Protein 7FAW (pdb70)

CATH classification: 1.20.930.10

B-factor: mean 42.43, std 9.44, range [24.54, 81.01]

Sequence (252 aa):
MDSKEVLVHVKNLEKNKSNDAAVLEILHVLDKEFVPTEKLLRETKVGVEVNKFKKSTNV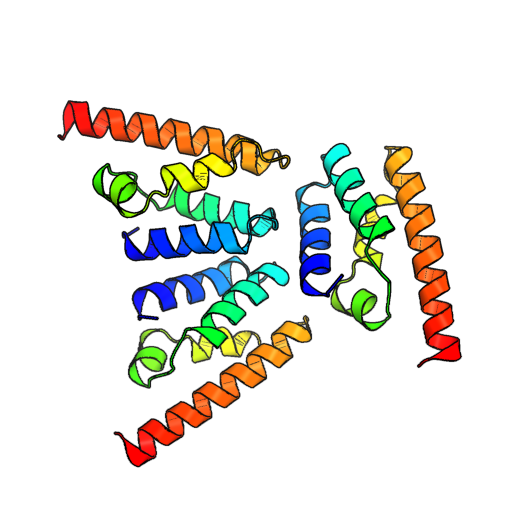EISKLVKKMISSWKAQLNLENLYFQMDSKEVLVHVKNLEKNKSNDAAVLEILHVLDKEFVPTEKLLRETKVGVEVNKFKKSTNVEISKLVKKMISSWKAQLNLENLYFQMDSKEVLVHVKNLEKNKSNDAAVLEILHVLDKEFVPTEKLLRETKVGVEVNKFKKSTNVEISKLVKKMISSWKAQLNLENLYFQ

Structure (mmCIF, N/CA/C/O backbone):
data_7FAW
#
_entry.id   7FAW
#
_cell.length_a   32.014
_cell.length_b   91.568
_cell.length_c   118.068
_cell.angle_alpha   90.000
_cell.angle_beta   90.000
_cell.angle_gamma   90.000
#
_symmetry.space_group_name_H-M   'P 21 21 21'
#
loop_
_entity.id
_entity.type
_entity.pdbx_description
1 polymer 'Transcription elongation factor S-II'
2 water water
#
loop_
_atom_site.group_PDB
_atom_site.id
_atom_site.type_symbol
_atom_site.label_atom_id
_atom_site.label_alt_id
_atom_site.label_comp_id
_atom_site.label_asym_id
_atom_site.label_entity_id
_atom_site.label_seq_id
_atom_site.pdbx_PDB_ins_code
_atom_site.Cartn_x
_atom_site.Cartn_y
_atom_site.Cartn_z
_atom_site.occupancy
_atom_site.B_iso_or_equiv
_atom_site.auth_seq_id
_atom_site.auth_comp_id
_atom_site.auth_asym_id
_atom_site.auth_atom_id
_atom_site.pdbx_PDB_model_num
ATOM 1 N N . MET A 1 1 ? -0.333 23.947 -26.134 1.00 45.72 1 MET A N 1
ATOM 2 C CA . MET A 1 1 ? -1.370 22.947 -26.379 1.00 51.51 1 MET A CA 1
ATOM 3 C C . MET A 1 1 ? -2.422 23.476 -27.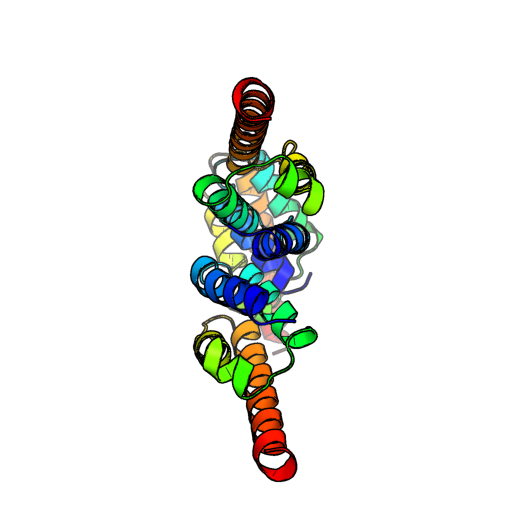347 1.00 55.45 1 MET A C 1
ATOM 4 O O . MET A 1 1 ? -2.995 24.543 -27.122 1.00 60.84 1 MET A O 1
ATOM 9 N N . ASP A 1 2 ? -2.682 22.736 -28.422 1.00 46.30 2 ASP A N 1
ATOM 10 C CA . ASP A 1 2 ? -3.647 23.167 -29.422 1.00 48.31 2 ASP A CA 1
ATOM 11 C C . ASP A 1 2 ? -5.008 22.516 -29.173 1.00 45.57 2 ASP A C 1
ATOM 12 O O . ASP A 1 2 ? -5.162 21.626 -28.333 1.00 49.49 2 ASP A O 1
ATOM 17 N N . SER A 1 3 ? -6.002 22.979 -29.936 1.00 45.26 3 SER A N 1
ATOM 18 C CA . SER A 1 3 ? -7.399 22.673 -29.638 1.00 45.69 3 SER A CA 1
ATOM 19 C C . SER A 1 3 ? -7.691 21.177 -29.696 1.00 45.70 3 SER A C 1
ATOM 20 O O . SER A 1 3 ? -8.491 20.666 -28.904 1.00 43.84 3 SER A O 1
ATOM 23 N N . LYS A 1 4 ? -7.079 20.462 -30.646 1.00 51.20 4 LYS A N 1
ATOM 24 C CA . LYS A 1 4 ? -7.372 19.039 -30.806 1.00 45.98 4 LYS A CA 1
ATOM 25 C C . LYS A 1 4 ? -6.997 18.242 -29.563 1.00 42.45 4 LYS A C 1
ATOM 26 O O . LYS A 1 4 ? -7.776 17.401 -29.099 1.00 45.81 4 LYS A O 1
ATOM 28 N N . GLU A 1 5 ? -5.811 18.496 -29.004 1.00 40.23 5 GLU A N 1
ATOM 29 C CA . GLU A 1 5 ? -5.395 17.785 -27.800 1.00 43.65 5 GLU A CA 1
ATOM 30 C C . GLU A 1 5 ? -6.256 18.177 -26.609 1.00 50.33 5 GLU A C 1
ATOM 31 O O . GLU A 1 5 ? -6.560 17.340 -25.750 1.00 49.53 5 GLU A O 1
ATOM 37 N N . VAL A 1 6 ? -6.663 19.446 -26.550 1.00 48.46 6 VAL A N 1
ATOM 38 C CA . VAL A 1 6 ? -7.526 19.909 -25.470 1.00 42.99 6 VAL A CA 1
ATOM 39 C C . VAL A 1 6 ? -8.810 19.092 -25.421 1.00 42.90 6 VAL A C 1
ATOM 40 O O . VAL A 1 6 ? -9.266 18.683 -24.346 1.00 35.75 6 VAL A O 1
ATOM 44 N N . LEU A 1 7 ? -9.403 18.830 -26.586 1.00 40.61 7 LEU A N 1
ATOM 45 C CA . LEU A 1 7 ? -10.657 18.086 -26.632 1.00 42.50 7 LEU A CA 1
ATOM 46 C C . LEU A 1 7 ? -10.477 16.640 -26.187 1.00 42.50 7 LEU A C 1
ATOM 47 O O . LEU A 1 7 ? -11.426 16.025 -25.688 1.00 48.03 7 LEU A O 1
ATOM 52 N N . VAL A 1 8 ? -9.281 16.078 -26.360 1.00 47.55 8 VAL A N 1
ATOM 53 C CA . VAL A 1 8 ? -9.020 14.732 -25.860 1.00 41.52 8 VAL A CA 1
ATOM 54 C C . VAL A 1 8 ? -8.995 14.730 -24.335 1.00 38.99 8 VAL A C 1
ATOM 55 O O . VAL A 1 8 ? -9.600 13.864 -23.692 1.00 37.90 8 VAL A O 1
ATOM 59 N N . HIS A 1 9 ? -8.289 15.697 -23.735 1.00 35.63 9 HIS A N 1
ATOM 60 C CA . HIS A 1 9 ? -8.251 15.794 -22.277 1.00 36.50 9 HIS A CA 1
ATOM 61 C C . HIS A 1 9 ? -9.642 16.020 -21.699 1.00 37.89 9 HIS A C 1
ATOM 62 O O . HIS A 1 9 ? -9.977 15.480 -20.637 1.00 44.65 9 HIS A O 1
ATOM 69 N N . VAL A 1 10 ? -10.466 16.815 -22.386 1.00 39.81 10 VAL A N 1
ATOM 70 C CA . VAL A 1 10 ? -11.820 17.086 -21.908 1.00 49.50 10 VAL A CA 1
ATOM 71 C C . VAL A 1 10 ? -12.630 15.797 -21.864 1.00 51.47 10 VAL A C 1
ATOM 72 O O . VAL A 1 10 ? -13.319 15.507 -20.878 1.00 56.23 10 VAL A O 1
ATOM 76 N N . LYS A 1 11 ? -12.549 14.998 -22.931 1.00 48.21 11 LYS A N 1
ATOM 77 C CA . LYS A 1 11 ? -13.248 13.717 -22.950 1.00 46.14 11 LYS A CA 1
ATOM 78 C C . LYS A 1 11 ? -12.662 12.759 -21.920 1.00 48.10 11 LYS A C 1
ATOM 79 O O . LYS A 1 11 ? -13.394 11.971 -21.308 1.00 48.65 11 LYS A O 1
ATOM 81 N N . ASN A 1 12 ? -11.343 12.819 -21.710 1.00 45.01 12 ASN A N 1
ATOM 82 C CA . ASN A 1 12 ? -10.707 11.969 -20.709 1.00 44.36 12 ASN A CA 1
ATOM 83 C C . ASN A 1 12 ? -11.130 12.337 -19.292 1.00 45.13 12 ASN A C 1
ATOM 84 O O . ASN A 1 12 ? -11.156 11.467 -18.414 1.00 47.99 12 ASN A O 1
ATOM 89 N N . LEU A 1 13 ? -11.455 13.608 -19.044 1.00 40.64 13 LEU A N 1
ATOM 90 C CA . LEU A 1 13 ? -11.961 13.993 -17.729 1.00 42.55 13 LEU A CA 1
ATOM 91 C C . LEU A 1 13 ? -13.258 13.260 -17.416 1.00 47.60 13 LEU A C 1
ATOM 92 O O . LEU A 1 13 ? -13.432 12.716 -16.319 1.00 46.49 13 LEU A O 1
ATOM 97 N N . GLU A 1 14 ? -14.180 13.235 -18.381 1.00 46.66 14 GLU A N 1
ATOM 98 C CA . GLU A 1 14 ? -15.444 12.531 -18.194 1.00 52.86 14 GLU A CA 1
ATOM 99 C C . GLU A 1 14 ? -15.225 11.036 -18.000 1.00 50.90 14 GLU A C 1
ATOM 100 O O . GLU A 1 14 ? -15.871 10.412 -17.150 1.00 48.18 14 GLU A O 1
ATOM 106 N N . LYS A 1 15 ? -14.318 10.444 -18.776 1.00 46.20 15 LYS A N 1
ATOM 107 C CA . LYS A 1 15 ? -14.138 8.998 -18.773 1.00 50.34 15 LYS A CA 1
ATOM 108 C C . LYS A 1 15 ? -13.315 8.496 -17.592 1.00 46.32 15 LYS A C 1
ATOM 109 O O . LYS A 1 15 ? -13.306 7.287 -17.336 1.00 44.22 15 LYS A O 1
ATOM 115 N N . ASN A 1 16 ? -12.639 9.385 -16.861 1.00 42.65 16 ASN A N 1
ATOM 116 C CA . ASN A 1 16 ? -11.813 9.000 -15.722 1.00 39.50 16 ASN A CA 1
ATOM 117 C C . ASN A 1 16 ? -12.277 9.689 -14.443 1.00 42.92 16 ASN A C 1
ATOM 118 O O . ASN A 1 16 ? -11.520 9.762 -13.472 1.00 43.02 16 ASN A O 1
ATOM 123 N N . LYS A 1 17 ? -13.514 10.197 -14.433 1.00 42.07 17 LYS A N 1
ATOM 124 C CA . LYS A 1 17 ? -14.012 10.977 -13.302 1.00 47.35 17 LYS A CA 1
ATOM 125 C C . LYS A 1 17 ? -13.951 10.198 -11.992 1.00 46.66 17 LYS A C 1
ATOM 126 O O . LYS A 1 17 ? -13.687 10.782 -10.935 1.00 48.33 17 LYS A O 1
ATOM 132 N N . SER A 1 18 ? -14.194 8.889 -12.036 1.00 40.08 18 SER A N 1
ATOM 133 C CA . SER A 1 18 ? -14.201 8.066 -10.832 1.00 40.84 18 SER A CA 1
ATOM 134 C C . SER A 1 18 ? -12.801 7.707 -10.345 1.00 39.50 18 SER A C 1
ATOM 135 O O . SER A 1 18 ? -12.676 7.055 -9.303 1.00 45.27 18 SER A O 1
ATOM 138 N N . ASN A 1 19 ? -11.757 8.097 -11.073 1.00 36.08 19 ASN A N 1
ATOM 139 C CA . ASN A 1 19 ? -10.370 7.755 -10.753 1.00 33.78 19 ASN A CA 1
ATOM 140 C C . ASN A 1 19 ? -9.662 9.042 -10.333 1.00 35.98 19 ASN A C 1
ATOM 141 O O . ASN A 1 19 ? -9.215 9.815 -1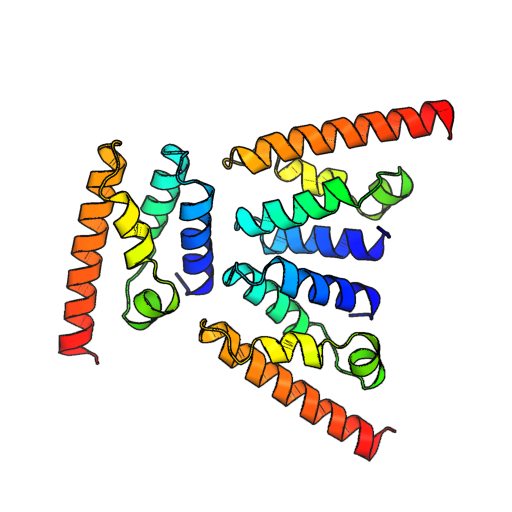1.187 1.00 46.81 19 ASN A O 1
ATOM 146 N N . ASP A 1 20 ? -9.561 9.266 -9.017 1.00 34.09 20 ASP A N 1
ATOM 147 C CA . ASP A 1 20 ? -9.072 10.548 -8.508 1.00 37.81 20 ASP A CA 1
ATOM 148 C C . ASP A 1 20 ? -7.672 10.867 -9.022 1.00 37.19 20 ASP A C 1
ATOM 149 O O . ASP A 1 20 ? -7.409 11.983 -9.487 1.00 35.84 20 ASP A O 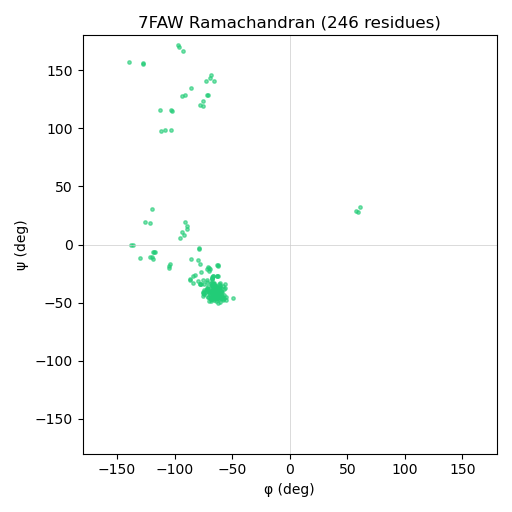1
ATOM 154 N N . ALA A 1 21 ? -6.757 9.900 -8.934 1.00 34.04 21 ALA A N 1
ATOM 155 C CA . ALA A 1 21 ? -5.387 10.122 -9.389 1.00 30.05 21 ALA A CA 1
ATOM 156 C C . ALA A 1 21 ? -5.335 10.443 -10.878 1.00 30.94 21 ALA A C 1
ATOM 157 O O . ALA A 1 21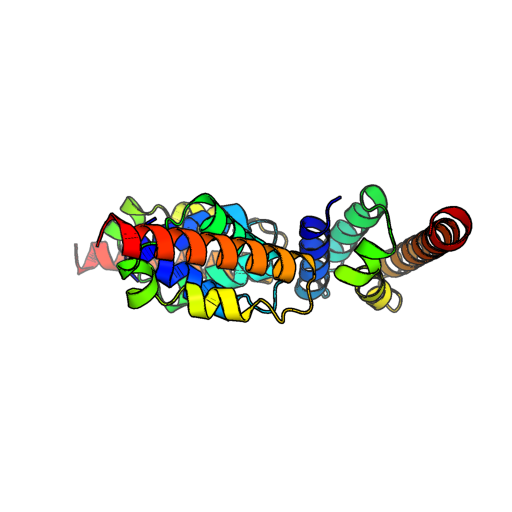 ? -4.563 11.309 -11.307 1.00 28.93 21 ALA A O 1
ATOM 159 N N . ALA A 1 22 ? -6.152 9.754 -11.681 1.00 30.87 22 ALA A N 1
ATOM 160 C CA . ALA A 1 22 ? -6.171 10.004 -13.119 1.00 29.68 22 ALA A CA 1
ATOM 161 C C . ALA A 1 22 ? -6.673 11.409 -13.427 1.00 33.89 22 ALA A C 1
ATOM 162 O O . ALA A 1 22 ? -6.122 12.097 -14.295 1.00 35.31 22 ALA A O 1
ATOM 164 N N . VAL A 1 23 ? -7.710 11.855 -12.718 1.00 34.98 23 VAL A N 1
ATOM 165 C CA . VAL A 1 23 ? -8.214 13.212 -12.909 1.00 34.05 23 VAL A CA 1
ATOM 166 C C . VAL A 1 23 ? -7.138 14.228 -12.548 1.00 31.36 23 VAL A C 1
ATOM 167 O O . VAL A 1 23 ? -6.979 15.253 -13.223 1.00 36.51 23 VAL A O 1
ATOM 171 N N . LEU A 1 24 ? -6.390 13.969 -11.474 1.00 31.36 24 LEU A N 1
ATOM 172 C CA . LEU A 1 24 ? -5.291 14.861 -11.123 1.00 31.44 24 LEU A CA 1
ATOM 173 C C . LEU A 1 24 ? -4.250 14.927 -12.233 1.00 39.93 24 LEU A C 1
ATOM 174 O O . LEU A 1 24 ? -3.668 15.990 -12.472 1.00 36.11 24 LEU A O 1
ATOM 179 N N . GLU A 1 25 ? -4.018 13.815 -12.938 1.00 37.04 25 GLU A N 1
ATOM 180 C CA . GLU A 1 25 ? -3.023 13.820 -14.005 1.00 32.58 25 GLU A CA 1
ATOM 181 C C . GLU A 1 25 ? -3.503 14.634 -15.202 1.00 34.36 25 GLU A C 1
ATOM 182 O O . GLU A 1 25 ? -2.718 15.369 -15.812 1.00 39.47 25 GLU A O 1
ATOM 188 N N . ILE A 1 26 ? -4.789 14.527 -15.543 1.00 31.71 26 ILE A N 1
ATOM 189 C CA . ILE A 1 26 ? -5.337 15.332 -16.630 1.00 34.89 26 ILE A CA 1
ATOM 190 C C . ILE A 1 26 ? -5.310 16.812 -16.268 1.00 36.67 26 ILE A C 1
ATOM 191 O O . ILE A 1 26 ? -4.928 17.657 -17.086 1.00 29.49 26 ILE A O 1
ATOM 196 N N . LEU A 1 27 ? -5.723 17.148 -15.044 1.00 35.06 27 LEU A N 1
ATOM 197 C CA . LEU A 1 27 ? -5.737 18.545 -14.618 1.00 34.73 27 LEU A CA 1
ATOM 198 C C . LEU A 1 27 ? -4.329 19.131 -14.592 1.00 37.67 27 LEU A C 1
ATOM 199 O O . LEU A 1 27 ? -4.132 20.306 -14.925 1.00 34.15 27 LEU A O 1
ATOM 204 N N . HIS A 1 28 ? -3.339 18.330 -14.188 1.00 37.11 28 HIS A N 1
ATOM 205 C CA . HIS A 1 28 ? -1.963 18.818 -14.145 1.00 35.26 28 HIS A CA 1
ATOM 206 C C . HIS A 1 28 ? -1.437 19.147 -15.539 1.00 35.81 28 HIS A C 1
ATOM 207 O O . HIS A 1 28 ? -0.675 20.106 -15.705 1.00 32.38 28 HIS A O 1
ATOM 214 N N . VAL A 1 29 ? -1.828 18.369 -16.552 1.00 33.66 29 VAL A N 1
ATOM 215 C CA . VAL A 1 29 ? -1.401 18.674 -17.916 1.00 36.03 29 VAL A CA 1
ATOM 216 C C . VAL A 1 29 ? -2.025 19.979 -18.394 1.00 37.35 29 VAL A C 1
ATOM 217 O O . VAL A 1 29 ? -1.352 20.820 -19.003 1.00 36.09 29 VAL A O 1
ATOM 221 N N . LEU A 1 30 ? -3.319 20.164 -18.130 1.00 35.97 30 LEU A N 1
ATOM 222 C CA . LEU A 1 30 ? -3.990 21.400 -18.516 1.00 33.06 30 LEU A CA 1
ATOM 223 C C . LEU A 1 30 ? -3.429 22.592 -17.753 1.00 40.13 30 LEU A C 1
ATOM 224 O O . LEU A 1 30 ? -3.274 23.684 -18.315 1.00 40.98 30 LEU A O 1
ATOM 229 N N . ASP A 1 31 ? -3.120 22.402 -16.469 1.00 41.04 31 ASP A N 1
ATOM 230 C CA . ASP A 1 31 ? -2.598 23.499 -15.662 1.00 38.71 31 ASP A CA 1
ATOM 231 C C . ASP A 1 31 ? -1.246 23.976 -16.181 1.00 44.29 31 ASP A C 1
ATOM 232 O O . ASP A 1 31 ? -0.989 25.183 -16.249 1.00 42.13 31 ASP A O 1
ATOM 237 N N . LYS A 1 32 ? -0.368 23.043 -16.548 1.00 42.43 32 LYS A N 1
ATOM 238 C CA . LYS A 1 32 ? 1.001 23.381 -16.919 1.00 45.64 32 LYS A CA 1
ATOM 239 C C . LYS A 1 32 ? 1.167 23.743 -18.389 1.00 43.89 32 LYS A C 1
ATOM 240 O O . LYS A 1 32 ? 2.049 24.544 -18.720 1.00 46.83 32 LYS A O 1
ATOM 242 N N . GLU A 1 33 ? 0.353 23.179 -19.286 1.00 39.31 33 GLU A N 1
ATOM 243 C CA . GLU A 1 33 ? 0.601 23.313 -20.714 1.00 38.94 33 GLU A CA 1
ATOM 244 C C . GLU A 1 33 ? -0.522 23.962 -21.509 1.00 41.58 33 GLU A C 1
ATOM 245 O O . GLU A 1 33 ? -0.296 24.319 -22.670 1.00 43.87 33 GLU A O 1
ATOM 251 N N . PHE A 1 34 ? -1.703 24.153 -20.935 1.00 42.92 34 PHE A N 1
ATOM 252 C CA . PHE A 1 34 ? -2.781 24.806 -21.662 1.00 41.62 34 PHE A CA 1
ATOM 253 C C . PHE A 1 34 ? -2.722 26.305 -21.411 1.00 40.06 34 PHE A C 1
ATOM 254 O O . PHE A 1 34 ? -2.679 26.748 -20.260 1.00 41.80 34 PHE A O 1
ATOM 262 N N . VAL A 1 35 ? -2.730 27.073 -22.488 1.00 43.26 35 VAL A N 1
ATOM 263 C CA . VAL A 1 35 ? -2.759 28.532 -22.424 1.00 47.99 35 VAL A CA 1
ATOM 264 C C . VAL A 1 35 ? -4.181 28.974 -22.728 1.00 46.52 35 VAL A C 1
ATOM 265 O O . VAL A 1 35 ? -4.662 28.742 -23.851 1.00 46.54 35 VAL A O 1
ATOM 269 N N . PRO A 1 36 ? -4.891 29.588 -21.785 1.00 47.46 36 PRO A N 1
ATOM 270 C CA . PRO A 1 36 ? -6.275 29.972 -22.060 1.00 42.69 36 PRO A CA 1
ATOM 271 C C . PRO A 1 36 ? -6.306 31.128 -23.048 1.00 46.29 36 PRO A C 1
ATOM 272 O O . PRO A 1 36 ? -5.634 32.146 -22.865 1.00 56.85 36 PRO A O 1
ATOM 276 N N . THR A 1 37 ? -7.086 30.952 -24.106 1.00 43.20 37 THR A N 1
ATOM 277 C CA . THR A 1 37 ? -7.460 32.036 -24.993 1.00 38.03 37 THR A CA 1
ATOM 278 C C . THR A 1 37 ? -8.973 32.011 -25.106 1.00 41.62 37 THR A C 1
ATOM 279 O O . THR A 1 37 ? -9.612 30.981 -24.873 1.00 43.00 37 THR A O 1
ATOM 283 N N . GLU A 1 38 ? -9.545 33.164 -25.444 1.00 37.38 38 GLU A N 1
ATOM 284 C CA . GLU A 1 38 ? -10.989 33.228 -25.620 1.00 39.50 38 GLU A CA 1
ATOM 285 C C . GLU A 1 38 ? -11.453 32.205 -26.650 1.00 43.94 38 GLU A C 1
ATOM 286 O O . GLU A 1 38 ? -12.482 31.545 -26.464 1.00 46.69 38 GLU A O 1
ATOM 292 N N . LYS A 1 39 ? -10.663 32.019 -27.692 1.00 40.75 39 LYS A N 1
ATOM 293 C CA . LYS A 1 39 ? -11.076 31.082 -28.750 1.00 50.67 39 LYS A CA 1
ATOM 294 C C . LYS A 1 39 ? -10.999 29.636 -28.249 1.00 43.17 39 LYS A C 1
ATOM 295 O O . LYS A 1 39 ? -11.917 28.880 -28.476 1.00 36.03 39 LYS A O 1
ATOM 301 N N . LEU A 1 40 ? -9.917 29.302 -27.579 1.00 35.50 40 LEU A N 1
ATOM 302 C CA . LEU A 1 40 ? -9.788 27.942 -27.069 1.00 36.45 40 LEU A CA 1
ATOM 303 C C . LEU A 1 40 ? -10.859 27.638 -26.029 1.00 38.05 40 LEU A C 1
ATOM 304 O O . LEU A 1 40 ? -11.444 26.549 -26.030 1.00 44.01 40 LEU A O 1
ATOM 309 N N . LEU A 1 41 ? -11.131 28.589 -25.131 1.00 40.10 41 LEU A N 1
ATOM 310 C CA . LEU A 1 41 ? -12.154 28.366 -24.114 1.00 40.96 41 LEU A CA 1
ATOM 311 C C . LEU A 1 41 ? -13.545 28.283 -24.730 1.00 36.87 41 LEU A C 1
ATOM 312 O O . LEU A 1 41 ? -14.389 27.508 -24.265 1.00 34.33 41 LEU A O 1
ATOM 317 N N . ARG A 1 42 ? -13.801 29.060 -25.782 1.00 36.90 42 ARG A N 1
ATOM 318 C CA . ARG A 1 42 ? -15.110 29.005 -26.423 1.00 43.81 42 ARG A CA 1
ATOM 319 C C . ARG A 1 42 ? -15.267 27.732 -27.245 1.00 40.03 42 ARG A C 1
ATOM 320 O O . ARG A 1 42 ? -16.326 27.094 -27.217 1.00 43.22 42 ARG A O 1
ATOM 328 N N . GLU A 1 43 ? -14.225 27.348 -27.984 1.00 39.48 43 GLU A N 1
ATOM 329 C CA . GLU A 1 43 ? -14.344 26.242 -28.927 1.00 44.70 43 GLU A CA 1
ATOM 330 C C . GLU A 1 43 ? -14.289 24.881 -28.248 1.00 44.72 43 GLU A C 1
ATOM 331 O O . GLU A 1 43 ? -14.952 23.941 -28.702 1.00 48.63 43 GLU A O 1
ATOM 337 N N . THR A 1 44 ? -13.514 24.755 -27.174 1.00 37.24 44 THR A N 1
ATOM 338 C CA . THR A 1 44 ? -13.288 23.467 -26.535 1.00 41.40 44 THR A CA 1
ATOM 339 C C . THR A 1 44 ? -14.052 23.291 -25.232 1.00 40.29 44 THR A C 1
ATOM 340 O O . THR A 1 44 ? -14.235 22.149 -24.794 1.00 41.09 44 THR A O 1
ATOM 344 N N . LYS A 1 45 ? -14.507 24.387 -24.621 1.00 42.86 45 LYS A N 1
ATOM 345 C CA . LYS A 1 45 ? -15.271 24.352 -23.373 1.00 42.84 45 LYS A CA 1
ATOM 346 C C . LYS A 1 45 ? -14.494 23.734 -22.210 1.00 37.44 45 LYS A C 1
ATOM 347 O O . LYS A 1 45 ? -15.086 23.083 -21.346 1.00 41.78 45 LYS A O 1
ATOM 349 N N . VAL A 1 46 ? -13.166 23.902 -22.170 1.00 34.01 46 VAL A N 1
ATOM 350 C CA . VAL A 1 46 ? -12.405 23.331 -21.058 1.00 36.57 46 VAL A CA 1
ATOM 351 C C . VAL A 1 46 ? -12.790 24.018 -19.762 1.00 33.87 46 VAL A C 1
ATOM 352 O O . VAL A 1 46 ? -12.854 23.386 -18.700 1.00 28.97 46 VAL A O 1
ATOM 356 N N . GLY A 1 47 ? -13.054 25.324 -19.830 1.00 27.47 47 GLY A N 1
ATOM 357 C CA . GLY A 1 47 ? -13.489 26.039 -18.644 1.00 29.73 47 GLY A CA 1
ATOM 358 C C . GLY A 1 47 ? -14.719 25.416 -18.018 1.00 28.83 47 GLY A C 1
ATOM 359 O O . GLY A 1 47 ? -14.756 25.165 -16.815 1.00 33.31 47 GLY A O 1
ATOM 360 N N . VAL A 1 48 ? -15.727 25.113 -18.839 1.00 33.23 48 VAL A N 1
ATOM 361 C CA . VAL A 1 48 ? -16.941 24.493 -18.317 1.00 37.05 48 VAL A CA 1
ATOM 362 C C . VAL A 1 48 ? -16.636 23.109 -17.757 1.00 37.01 48 VAL A C 1
ATOM 363 O O . VAL A 1 48 ? -17.105 22.743 -16.672 1.00 43.18 48 VAL A O 1
ATOM 367 N N . GLU A 1 49 ? -15.843 22.319 -18.483 1.00 40.31 49 GLU A N 1
ATOM 368 C CA . GLU A 1 49 ? -15.571 20.951 -18.052 1.00 43.05 49 GLU A CA 1
ATOM 369 C C . GLU A 1 49 ? -14.723 20.914 -16.784 1.00 36.31 49 GLU A C 1
ATOM 370 O O . GLU A 1 49 ? -15.050 20.196 -15.832 1.00 37.09 49 GLU A O 1
ATOM 376 N N . VAL A 1 50 ? -13.627 21.675 -16.753 1.00 30.30 50 VAL A N 1
ATOM 377 C CA . VAL A 1 50 ? -12.770 21.679 -15.570 1.00 34.08 50 VAL A CA 1
ATOM 378 C C . VAL A 1 50 ? -13.516 22.263 -14.376 1.00 35.68 50 VAL A C 1
ATOM 379 O O . VAL A 1 50 ? -13.391 21.771 -13.247 1.00 41.50 50 VAL A O 1
ATOM 383 N N . ASN A 1 51 ? -14.325 23.302 -14.612 1.00 37.56 51 ASN A N 1
ATOM 384 C CA . ASN A 1 51 ? -15.064 23.947 -13.529 1.00 42.24 51 ASN A CA 1
ATOM 385 C C . ASN A 1 51 ? -16.047 22.986 -12.873 1.00 41.95 51 ASN A C 1
ATOM 386 O O . ASN A 1 51 ? -16.381 23.151 -11.695 1.00 43.10 51 ASN A O 1
ATOM 391 N N . LYS A 1 52 ? -16.516 21.979 -13.615 1.00 38.56 52 LYS A N 1
ATOM 392 C CA . LYS A 1 52 ? -17.430 20.988 -13.056 1.00 43.00 52 LYS A CA 1
ATOM 393 C C . LYS A 1 52 ? -16.809 20.189 -11.918 1.00 46.79 52 LYS A C 1
ATOM 394 O O . LYS A 1 52 ? -17.543 19.565 -11.144 1.00 55.00 52 LYS A O 1
ATOM 400 N N . PHE A 1 53 ? -15.483 20.197 -11.790 1.00 42.23 53 PHE A N 1
ATOM 401 C CA . PHE A 1 53 ? -14.804 19.443 -10.747 1.00 41.88 53 PHE A CA 1
ATOM 402 C C . PHE A 1 53 ? -14.578 20.262 -9.485 1.00 46.41 53 PHE A C 1
ATOM 403 O O . PHE A 1 53 ? -13.873 19.804 -8.579 1.00 40.41 53 PHE A O 1
ATOM 411 N N . LYS A 1 54 ? -15.156 21.463 -9.406 1.00 43.52 54 LYS A N 1
ATOM 412 C CA . LYS A 1 54 ? -15.055 22.240 -8.178 1.00 43.50 54 LYS A CA 1
ATOM 413 C C . LYS A 1 54 ? -15.823 21.568 -7.048 1.00 39.50 54 LYS A C 1
ATOM 414 O O . LYS A 1 54 ? -15.463 21.721 -5.875 1.00 40.00 54 LYS A O 1
ATOM 420 N N . LYS A 1 55 ? -16.870 20.815 -7.387 1.00 42.00 55 LYS A N 1
ATOM 421 C CA . LYS A 1 55 ? -17.705 20.116 -6.422 1.00 44.23 55 LYS A CA 1
ATOM 422 C C . LYS A 1 55 ? -17.200 18.712 -6.094 1.00 47.62 55 LYS A C 1
ATOM 423 O O . LYS A 1 55 ? -17.947 17.923 -5.506 1.00 50.72 55 LYS A O 1
ATOM 425 N N . SER A 1 56 ? -15.965 18.380 -6.469 1.00 47.84 56 SER A N 1
ATOM 426 C CA . SER A 1 56 ? -15.459 17.026 -6.282 1.00 43.75 56 SER A CA 1
ATOM 427 C C . SER A 1 56 ? -15.271 16.729 -4.799 1.00 44.89 56 SER A C 1
ATOM 428 O O . SER A 1 56 ? -14.920 17.612 -4.011 1.00 43.32 56 SER A O 1
ATOM 431 N N . THR A 1 57 ? -15.514 15.473 -4.416 1.00 43.78 57 THR A N 1
ATOM 432 C CA . THR A 1 57 ? -15.285 15.074 -3.032 1.00 50.56 57 THR A CA 1
ATOM 433 C C . THR A 1 57 ? -13.803 15.046 -2.682 1.00 44.60 57 THR A C 1
ATOM 434 O O . THR A 1 57 ? -13.462 15.098 -1.496 1.00 43.94 57 THR A O 1
ATOM 438 N N . ASN A 1 58 ? -12.924 14.952 -3.679 1.00 37.09 58 ASN A N 1
ATOM 439 C CA . ASN A 1 58 ? -11.483 15.002 -3.458 1.00 37.45 58 ASN A CA 1
ATOM 440 C C . ASN A 1 58 ? -11.037 16.445 -3.238 1.00 42.59 58 ASN A C 1
ATOM 441 O O . ASN A 1 58 ? -11.230 17.301 -4.109 1.00 47.63 58 ASN A O 1
ATOM 446 N N . VAL A 1 59 ? -10.446 16.709 -2.070 1.00 44.87 59 VAL A N 1
ATOM 447 C CA . VAL A 1 59 ? -10.065 18.070 -1.701 1.00 41.13 59 VAL A CA 1
ATOM 448 C C . VAL A 1 59 ? -8.951 18.595 -2.602 1.00 37.47 59 VAL A C 1
ATOM 449 O O . VAL A 1 59 ? -8.968 19.763 -3.010 1.00 41.19 59 VAL A O 1
ATOM 453 N N . GLU A 1 60 ? -7.970 17.749 -2.932 1.00 38.37 60 GLU A N 1
ATOM 454 C CA . GLU A 1 60 ? -6.863 18.216 -3.762 1.00 42.56 60 GLU A CA 1
ATOM 455 C C . GLU A 1 60 ? -7.345 18.581 -5.160 1.00 46.42 60 GLU A C 1
ATOM 456 O O . GLU A 1 60 ? -6.871 19.558 -5.752 1.00 40.15 60 GLU A O 1
ATOM 462 N N . ILE A 1 61 ? -8.284 17.805 -5.704 1.00 42.21 61 ILE A N 1
ATOM 463 C CA . ILE A 1 61 ? -8.850 18.129 -7.009 1.00 40.20 61 ILE A CA 1
ATOM 464 C C . ILE A 1 61 ? -9.595 19.456 -6.947 1.00 44.41 61 ILE A C 1
ATOM 465 O O . ILE A 1 61 ? -9.437 20.317 -7.822 1.00 35.48 61 ILE A O 1
ATOM 470 N N . SER A 1 62 ? -10.404 19.648 -5.902 1.00 40.52 62 SER A N 1
ATOM 471 C CA . SER A 1 62 ? -11.255 20.829 -5.826 1.00 42.11 62 SER A CA 1
ATOM 472 C C . SER A 1 62 ? -10.429 22.101 -5.654 1.00 39.79 62 SER A C 1
ATOM 473 O O . SER A 1 62 ? -10.788 23.158 -6.189 1.00 34.89 62 SER A O 1
ATOM 476 N N . LYS A 1 63 ? -9.316 22.023 -4.915 1.00 34.49 63 LYS A N 1
ATOM 477 C CA . LYS A 1 63 ? -8.460 23.194 -4.756 1.00 37.44 63 LYS A CA 1
ATOM 478 C C . LYS A 1 63 ? -7.694 23.496 -6.037 1.00 39.87 63 LYS A C 1
ATOM 479 O O . LYS A 1 63 ? -7.517 24.666 -6.397 1.00 34.95 63 LYS A O 1
ATOM 485 N N . LEU A 1 64 ? -7.228 22.458 -6.738 1.00 37.81 64 LEU A N 1
ATOM 486 C CA . LEU A 1 64 ? -6.512 22.683 -7.990 1.00 38.55 64 LEU A CA 1
ATOM 487 C C . LEU A 1 64 ? -7.442 23.264 -9.047 1.00 39.59 64 LEU A C 1
ATOM 488 O O . LEU A 1 64 ? -7.041 24.139 -9.824 1.00 34.47 64 LEU A O 1
ATOM 493 N N . VAL A 1 65 ? -8.689 22.790 -9.086 1.00 34.93 65 VAL A N 1
ATOM 494 C CA . VAL A 1 65 ? -9.657 23.306 -10.048 1.00 32.17 65 VAL A CA 1
ATOM 495 C C . VAL A 1 65 ? -9.920 24.785 -9.794 1.00 36.78 65 VAL A C 1
ATOM 496 O O . VAL A 1 65 ? -9.992 25.589 -10.732 1.00 36.19 65 VAL A O 1
ATOM 500 N N . LYS A 1 66 ? -10.059 25.168 -8.523 1.00 32.00 66 LYS A N 1
ATOM 501 C CA . LYS A 1 66 ? -10.315 26.567 -8.198 1.00 35.87 66 LYS A CA 1
ATOM 502 C C . LYS A 1 66 ? -9.134 27.453 -8.578 1.00 41.72 66 LYS A C 1
ATOM 503 O O . LYS A 1 66 ? -9.325 28.590 -9.024 1.00 43.22 66 LYS A O 1
ATOM 509 N N . LYS A 1 67 ? -7.908 26.952 -8.415 1.00 33.95 67 LYS A N 1
ATOM 510 C CA . LYS A 1 67 ? -6.747 27.738 -8.817 1.00 34.10 67 LYS A CA 1
ATOM 511 C C . LYS A 1 67 ? -6.668 27.848 -10.334 1.00 32.53 67 LYS A C 1
ATOM 512 O O . LYS A 1 67 ? -6.305 28.902 -10.870 1.00 40.89 67 LYS A O 1
ATOM 518 N N . MET A 1 68 ? -7.009 26.767 -11.038 1.00 30.77 68 MET A N 1
ATOM 519 C CA . MET A 1 68 ? -6.967 26.780 -12.495 1.00 31.07 68 MET A CA 1
ATOM 520 C C . MET A 1 68 ? -8.039 27.699 -13.068 1.00 33.36 68 MET A C 1
ATOM 521 O O . MET A 1 68 ? -7.764 28.504 -13.966 1.00 29.40 68 MET A O 1
ATOM 526 N N . ILE A 1 69 ? -9.237 27.612 -12.530 1.00 30.93 69 ILE A N 1
ATOM 527 C CA . ILE A 1 69 ? -10.347 28.437 -13.057 1.00 37.58 69 ILE A CA 1
ATOM 528 C C . ILE A 1 69 ? -10.061 29.911 -12.787 1.00 38.59 69 ILE A C 1
ATOM 529 O O . ILE A 1 69 ? -10.311 30.688 -13.647 1.00 34.63 69 ILE A O 1
ATOM 534 N N . SER A 1 70 ? -9.491 30.235 -11.640 1.00 36.15 70 SER A N 1
ATOM 535 C CA . SER A 1 70 ? -9.179 31.637 -11.288 1.00 34.42 70 SER A CA 1
ATOM 536 C C . SER A 1 70 ? -8.183 32.214 -12.264 1.00 33.62 70 SER A C 1
ATOM 537 O O . SER A 1 70 ? -8.347 33.322 -12.644 1.00 34.69 70 SER A O 1
ATOM 540 N N . SER A 1 71 ? -7.157 31.449 -12.547 1.00 29.32 71 SER A N 1
ATOM 541 C CA . SER A 1 71 ? -6.089 31.841 -13.477 1.00 32.00 71 SER A CA 1
ATOM 542 C C . SER A 1 71 ? -6.673 32.016 -14.874 1.00 38.92 71 SER A C 1
ATOM 543 O O . SER A 1 71 ? -6.412 33.003 -15.457 1.00 43.00 71 SER A O 1
ATOM 546 N N . TRP A 1 72 ? -7.499 31.096 -15.336 1.00 32.69 72 TRP A N 1
ATOM 547 C CA . TRP A 1 72 ? -8.048 31.223 -16.698 1.00 32.55 72 TRP A CA 1
ATOM 548 C C . TRP A 1 72 ? -8.977 32.424 -16.814 1.00 36.68 72 TRP A C 1
ATOM 549 O O . TRP A 1 72 ? -9.011 33.001 -17.862 1.00 34.95 72 TRP A O 1
ATOM 560 N N . LYS A 1 73 ? -9.704 32.746 -15.759 1.00 37.21 73 LYS A N 1
ATOM 561 C CA . LYS A 1 73 ? -10.602 33.916 -15.782 1.00 40.18 73 LYS A CA 1
ATOM 562 C C . LYS A 1 73 ? -9.752 35.176 -15.833 1.00 41.36 73 LYS A C 1
ATOM 563 O O . LYS A 1 73 ? -10.004 36.011 -16.646 1.00 38.88 73 LYS A O 1
ATOM 569 N N . ALA A 1 74 ? -8.746 35.252 -14.989 1.00 37.14 74 ALA A N 1
ATOM 570 C CA . ALA A 1 74 ? -7.916 36.452 -14.964 1.00 33.46 74 ALA A CA 1
ATOM 571 C C . ALA A 1 74 ? -7.216 36.674 -16.298 1.00 37.86 74 ALA A C 1
ATOM 572 O O . ALA A 1 74 ? -7.141 37.809 -16.783 1.00 41.36 74 ALA A O 1
ATOM 574 N N . GLN A 1 75 ? -6.692 35.606 -16.904 1.00 30.79 75 GLN A N 1
ATOM 575 C CA . GLN A 1 75 ? -6.047 35.738 -18.207 1.00 36.25 75 GLN A CA 1
ATOM 576 C C . GLN A 1 75 ? -7.05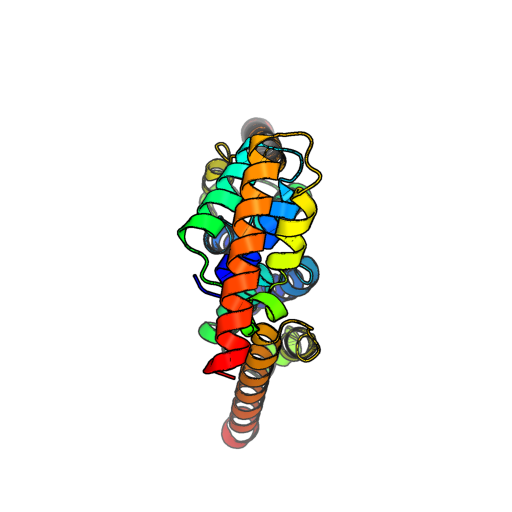4 36.117 -19.288 1.00 36.32 75 GLN A C 1
ATOM 577 O O . GLN A 1 75 ? -6.744 36.911 -20.183 1.00 37.63 75 GLN A O 1
ATOM 583 N N . LEU A 1 76 ? -8.263 35.554 -19.222 1.00 36.63 76 LEU A N 1
ATOM 584 C CA . LEU A 1 76 ? -9.298 35.907 -20.189 1.00 42.84 76 LEU A CA 1
ATOM 585 C C . LEU A 1 76 ? -9.699 37.372 -20.065 1.00 38.54 76 LEU A C 1
ATOM 586 O O . LEU A 1 76 ? -9.937 38.045 -21.075 1.00 37.20 76 LEU A O 1
ATOM 591 N N . ASN A 1 77 ? -9.781 37.884 -18.834 1.00 35.51 77 ASN A N 1
ATOM 592 C CA . ASN A 1 77 ? -10.061 39.303 -18.639 1.00 36.83 77 ASN A CA 1
ATOM 593 C C . ASN A 1 77 ? -8.978 40.169 -19.268 1.00 41.87 77 ASN A C 1
ATOM 594 O O . ASN A 1 77 ? -9.276 41.108 -20.016 1.00 37.15 77 ASN A O 1
ATOM 599 N N . LEU A 1 78 ? -7.711 39.860 -18.981 1.00 42.17 78 LEU A N 1
ATOM 600 C CA . LEU A 1 78 ? -6.609 40.637 -19.539 1.00 40.59 78 LEU A CA 1
ATOM 601 C C . LEU A 1 78 ? -6.636 40.618 -21.063 1.00 39.14 78 LEU A C 1
ATOM 602 O O . LEU A 1 78 ? -6.380 41.642 -21.708 1.00 39.94 78 LEU A O 1
ATOM 607 N N . GLU A 1 79 ? -6.925 39.457 -21.659 1.00 37.85 79 GLU A N 1
ATOM 608 C CA . GLU A 1 79 ? -7.017 39.384 -23.114 1.00 36.80 79 GLU A CA 1
ATOM 609 C C . GLU A 1 79 ? -8.153 40.252 -23.640 1.00 37.32 79 GLU A C 1
ATOM 610 O O . GLU A 1 79 ? -8.019 40.890 -24.689 1.00 40.03 79 GLU A O 1
ATOM 616 N N . ASN A 1 80 ? -9.287 40.281 -22.932 1.00 39.14 80 ASN A N 1
ATOM 617 C CA . ASN A 1 80 ? -10.436 41.040 -23.418 1.00 42.62 80 ASN A CA 1
ATOM 618 C C . ASN A 1 80 ? -10.232 42.540 -23.236 1.00 42.38 80 ASN A C 1
ATOM 619 O O . ASN A 1 80 ? -10.678 43.337 -24.070 1.00 44.86 80 ASN A O 1
ATOM 624 N N . LEU A 1 81 ? -9.544 42.943 -22.167 1.00 39.54 81 LEU A N 1
ATOM 625 C CA . LEU A 1 81 ? -9.349 44.367 -21.910 1.00 38.16 81 LEU A CA 1
ATOM 626 C C . LEU A 1 81 ? -8.303 44.968 -22.840 1.00 38.52 81 LEU A C 1
ATOM 627 O O . LEU A 1 81 ? -8.486 46.077 -23.354 1.00 43.39 81 LEU A O 1
ATOM 632 N N . TYR A 1 82 ? -7.234 44.242 -23.050 1.00 36.12 82 TYR A N 1
ATOM 633 C CA . TYR A 1 82 ? -6.070 44.868 -23.675 1.00 35.84 82 TYR A CA 1
ATOM 634 C C . TYR A 1 82 ? -5.687 44.246 -24.994 1.00 37.70 82 TYR A C 1
ATOM 635 O O . TYR A 1 82 ? -4.774 44.713 -25.570 1.00 41.31 82 TYR A O 1
ATOM 644 N N . PHE A 1 83 ? -6.310 43.164 -25.409 1.00 38.01 83 PHE A N 1
ATOM 645 C CA . PHE A 1 83 ? -5.816 42.547 -26.656 1.00 38.44 83 PHE A CA 1
ATOM 646 C C . PHE A 1 83 ? -6.939 42.279 -27.640 1.00 47.08 83 PHE A C 1
ATOM 647 O O . PHE A 1 83 ? -6.647 42.023 -28.742 1.00 47.84 83 PHE A O 1
ATOM 655 N N . GLN A 1 84 ? -8.188 42.384 -27.236 1.00 48.79 84 GLN A N 1
ATOM 656 C CA . GLN A 1 84 ? -9.290 42.113 -28.176 1.00 54.39 84 GLN A CA 1
ATOM 657 C C . GLN A 1 84 ? -10.093 43.389 -28.357 1.00 59.61 84 GLN A C 1
ATOM 658 O O . GLN A 1 84 ? -10.317 43.686 -29.508 1.00 65.36 84 GLN A O 1
ATOM 660 N N . MET B 1 1 ? 5.038 9.158 1.149 1.00 41.13 1 MET B N 1
ATOM 661 C CA . MET B 1 1 ? 4.019 8.784 0.133 1.00 42.59 1 MET B CA 1
ATOM 662 C C . MET B 1 1 ? 2.983 9.892 0.038 1.00 41.08 1 MET B C 1
ATOM 663 O O . MET B 1 1 ? 2.388 10.189 1.029 1.00 50.36 1 MET B O 1
ATOM 668 N N . ASP B 1 2 ? 2.789 10.473 -1.132 1.00 36.38 2 ASP B N 1
ATOM 669 C CA . ASP B 1 2 ? 1.809 11.574 -1.191 1.00 38.35 2 ASP B CA 1
ATOM 670 C C . ASP B 1 2 ? 0.429 11.064 -1.571 1.00 34.63 2 ASP B C 1
ATOM 671 O O . ASP B 1 2 ? 0.325 9.962 -1.984 1.00 34.58 2 ASP B O 1
ATOM 676 N N . SER B 1 3 ? -0.560 11.909 -1.374 1.00 30.25 3 SER B N 1
ATOM 677 C CA . SER B 1 3 ? -1.986 11.608 -1.583 1.00 32.63 3 SER B CA 1
ATOM 678 C C . SER B 1 3 ? -2.255 10.964 -2.943 1.00 38.86 3 SER B C 1
ATOM 679 O O . SER B 1 3 ? -2.969 10.007 -2.977 1.00 32.73 3 SER B O 1
ATOM 682 N N . LYS B 1 4 ? -1.694 11.501 -4.011 1.00 32.88 4 LYS B N 1
ATOM 683 C CA . LYS B 1 4 ? -1.911 10.961 -5.367 1.00 36.92 4 LYS B CA 1
ATOM 684 C C . LYS B 1 4 ? -1.420 9.512 -5.482 1.00 31.96 4 LYS B C 1
ATOM 685 O O . LYS B 1 4 ? -2.122 8.738 -6.026 1.00 31.35 4 LYS B O 1
ATOM 691 N N . GLU B 1 5 ? -0.258 9.174 -4.960 1.00 29.01 5 GLU B N 1
ATOM 692 C CA . GLU B 1 5 ? 0.270 7.795 -5.053 1.00 31.90 5 GLU B CA 1
ATOM 693 C C . GLU B 1 5 ? -0.603 6.827 -4.245 1.00 42.60 5 GLU B C 1
ATOM 694 O O . GLU B 1 5 ? -0.746 5.709 -4.661 1.00 41.10 5 GLU B O 1
ATOM 700 N N . VAL B 1 6 ? -1.133 7.263 -3.109 1.00 40.05 6 VAL B N 1
ATOM 701 C CA . VAL B 1 6 ? -2.042 6.446 -2.271 1.00 31.08 6 VAL B CA 1
ATOM 702 C C . VAL B 1 6 ? -3.302 6.192 -3.091 1.00 32.45 6 VAL B C 1
ATOM 703 O O . VAL B 1 6 ? -3.774 5.089 -3.077 1.00 27.56 6 VAL B O 1
ATOM 707 N N . LEU B 1 7 ? -3.820 7.223 -3.743 1.00 32.17 7 LEU B N 1
ATOM 708 C CA . LEU B 1 7 ? -5.042 7.089 -4.555 1.00 36.80 7 LEU B CA 1
ATOM 709 C C . LEU B 1 7 ? -4.793 6.074 -5.659 1.00 32.82 7 LEU B C 1
ATOM 710 O O . LEU B 1 7 ? -5.704 5.384 -5.987 1.00 35.07 7 LEU B O 1
ATOM 715 N N . VAL B 1 8 ? -3.576 6.003 -6.160 1.00 27.37 8 VAL B N 1
ATOM 716 C CA . VAL B 1 8 ? -3.261 4.995 -7.170 1.00 30.57 8 VAL B CA 1
ATOM 717 C C . VAL B 1 8 ? -3.298 3.603 -6.553 1.00 29.95 8 VAL B C 1
ATOM 718 O O . VAL B 1 8 ? -3.878 2.668 -7.119 1.00 30.27 8 VAL B O 1
ATOM 722 N N . HIS B 1 9 ? -2.667 3.443 -5.386 1.00 30.69 9 HIS B N 1
ATOM 723 C CA . HIS B 1 9 ? -2.683 2.151 -4.706 1.00 30.26 9 HIS B CA 1
ATOM 724 C C . HIS B 1 9 ? -4.101 1.728 -4.345 1.00 31.49 9 HIS B C 1
ATOM 725 O O . HIS B 1 9 ? -4.455 0.550 -4.466 1.00 32.69 9 HIS B O 1
ATOM 732 N N . VAL B 1 10 ? -4.933 2.676 -3.953 1.00 34.80 10 VAL B N 1
ATOM 733 C CA . VAL B 1 10 ? -6.326 2.362 -3.550 1.00 37.68 10 VAL B CA 1
ATOM 734 C C . VAL B 1 10 ? -7.096 1.849 -4.754 1.00 33.66 10 VAL B C 1
ATOM 735 O O . VAL B 1 10 ? -7.754 0.848 -4.625 1.00 31.08 10 VAL B O 1
ATOM 739 N N . LYS B 1 11 ? -6.963 2.532 -5.875 1.00 30.32 11 LYS B N 1
ATOM 740 C CA . LYS B 1 11 ? -7.623 2.150 -7.135 1.00 31.73 11 LYS B CA 1
ATOM 741 C C . LYS B 1 11 ? -7.093 0.800 -7.623 1.00 34.68 11 LYS B C 1
ATOM 742 O O . LYS B 1 11 ? -7.884 0.027 -8.097 1.00 30.26 11 LYS B O 1
ATOM 748 N N . ASN B 1 12 ? -5.812 0.534 -7.407 1.00 30.15 12 ASN B N 1
ATOM 749 C CA . ASN B 1 12 ? -5.171 -0.745 -7.777 1.00 30.80 12 ASN B CA 1
ATOM 750 C C . ASN B 1 12 ? -5.712 -1.877 -6.909 1.00 37.86 12 ASN B C 1
ATOM 751 O O . ASN B 1 12 ? -5.802 -2.950 -7.387 1.00 37.44 12 ASN B O 1
ATOM 756 N N . LEU B 1 13 ? -6.057 -1.612 -5.664 1.00 42.13 13 LEU B N 1
ATOM 757 C CA . LEU B 1 13 ? -6.607 -2.657 -4.784 1.00 39.39 13 LEU B CA 1
ATOM 758 C C . LEU B 1 13 ? -7.951 -3.115 -5.329 1.00 35.00 13 LEU B C 1
ATOM 759 O O . LEU B 1 13 ? -8.210 -4.265 -5.285 1.00 38.44 13 LEU B O 1
ATOM 764 N N . GLU B 1 14 ? -8.739 -2.191 -5.833 1.00 37.62 14 GLU B N 1
ATOM 765 C CA . GLU B 1 14 ? -10.071 -2.486 -6.385 1.00 41.96 14 GLU B CA 1
ATOM 766 C C . GLU B 1 14 ? -9.938 -3.268 -7.692 1.00 47.85 14 GLU B C 1
ATOM 767 O O . GLU B 1 14 ? -10.660 -4.211 -7.860 1.00 46.33 14 GLU B O 1
ATOM 773 N N . LYS B 1 15 ? -9.002 -2.893 -8.551 1.00 46.24 15 LYS B N 1
ATOM 774 C CA . LYS B 1 15 ? -8.831 -3.493 -9.886 1.00 41.70 15 LYS B CA 1
ATOM 775 C C . LYS B 1 15 ? -8.153 -4.845 -9.777 1.00 44.01 15 LYS B C 1
ATOM 776 O O . LYS B 1 15 ? -8.329 -5.639 -10.661 1.00 45.97 15 LYS B O 1
ATOM 782 N N . ASN B 1 16 ? -7.414 -5.082 -8.715 1.00 39.08 16 ASN B N 1
ATOM 783 C CA . ASN B 1 16 ? -6.697 -6.363 -8.643 1.00 39.38 16 ASN B CA 1
ATOM 784 C C . ASN B 1 16 ? -7.134 -7.160 -7.429 1.00 42.26 16 ASN B C 1
ATOM 785 O O . ASN B 1 16 ? -6.365 -7.955 -7.021 1.00 50.08 16 ASN B O 1
ATOM 790 N N . LYS B 1 17 ? -8.362 -7.034 -6.967 1.00 39.12 17 LYS B N 1
ATOM 791 C CA . LYS B 1 17 ? -8.738 -7.730 -5.712 1.00 48.61 17 LYS B CA 1
ATOM 792 C C . LYS B 1 17 ? -8.826 -9.258 -5.833 1.00 52.49 17 LYS B C 1
ATOM 793 O O . LYS B 1 17 ? -8.737 -9.906 -4.814 1.00 59.10 17 LYS B O 1
ATOM 799 N N . SER B 1 18 ? -8.979 -9.797 -7.034 1.00 51.60 18 SER B N 1
ATOM 800 C CA . SER B 1 18 ? -9.089 -11.254 -7.236 1.00 51.57 18 SER B CA 1
ATOM 801 C C . SER B 1 18 ? -7.701 -11.855 -7.351 1.00 49.27 18 SER B C 1
ATOM 802 O O . SER B 1 18 ? -7.604 -13.045 -7.258 1.00 56.15 18 SER B O 1
ATOM 805 N N . ASN B 1 19 ? -6.684 -11.025 -7.507 1.00 48.43 19 ASN B N 1
ATOM 806 C CA . ASN B 1 19 ? -5.281 -11.451 -7.712 1.00 46.73 19 ASN B CA 1
ATOM 807 C C . ASN B 1 19 ? -4.530 -11.262 -6.395 1.00 50.01 19 ASN B C 1
ATOM 808 O O . ASN B 1 19 ? -4.077 -10.180 -6.117 1.00 44.74 19 ASN B O 1
ATOM 813 N N . ASP B 1 20 ? -4.382 -12.343 -5.646 1.00 50.38 20 ASP B N 1
ATOM 814 C CA . ASP B 1 20 ? -3.780 -12.294 -4.315 1.00 46.89 20 ASP B CA 1
ATOM 815 C C . ASP B 1 20 ? -2.358 -11.745 -4.361 1.00 45.40 20 ASP B C 1
ATOM 816 O O . ASP B 1 20 ? -1.981 -10.901 -3.539 1.00 51.40 20 ASP B O 1
ATOM 821 N N . ALA B 1 21 ? -1.549 -12.225 -5.309 1.00 41.63 21 ALA B N 1
ATOM 822 C CA . ALA B 1 21 ? -0.166 -11.765 -5.404 1.00 42.05 21 ALA B CA 1
ATOM 823 C C . ALA B 1 21 ? -0.095 -10.262 -5.639 1.00 47.62 21 ALA B C 1
ATOM 824 O O . ALA B 1 21 ? 0.741 -9.570 -5.046 1.00 52.55 21 ALA B O 1
ATOM 826 N N . ALA B 1 22 ? -0.968 -9.737 -6.496 1.00 45.84 22 ALA B N 1
ATOM 827 C CA . ALA B 1 22 ? -0.983 -8.299 -6.731 1.00 39.80 22 ALA B CA 1
ATOM 828 C C . ALA B 1 22 ? -1.429 -7.539 -5.485 1.00 45.06 22 ALA B C 1
ATOM 829 O O . ALA B 1 22 ? -0.881 -6.473 -5.176 1.00 44.11 22 ALA B O 1
ATOM 831 N N . VAL B 1 23 ? -2.442 -8.060 -4.777 1.00 45.51 23 VAL B N 1
ATOM 832 C CA . VAL B 1 23 ? -2.974 -7.393 -3.585 1.00 43.76 23 VAL B CA 1
ATOM 833 C C . VAL B 1 23 ? -1.942 -7.351 -2.462 1.00 46.29 23 VAL B C 1
ATOM 834 O O . VAL B 1 23 ? -1.712 -6.301 -1.851 1.00 40.42 23 VAL B O 1
ATOM 838 N N . LEU B 1 24 ? -1.171 -8.421 -2.333 1.00 47.01 24 LEU B N 1
ATOM 839 C CA . LEU B 1 24 ? -0.132 -8.518 -1.282 1.00 51.48 24 LEU B CA 1
ATOM 840 C C . LEU B 1 24 ? 1.032 -7.604 -1.616 1.00 52.55 24 LEU B C 1
ATOM 841 O O . LEU B 1 24 ? 1.676 -7.123 -0.722 1.00 57.59 24 LEU B O 1
ATOM 846 N N . GLU B 1 25 ? 1.271 -7.400 -2.892 1.00 51.76 25 GLU B N 1
ATOM 847 C CA . GLU B 1 25 ? 2.393 -6.553 -3.332 1.00 54.47 25 GLU B CA 1
ATOM 848 C C . GLU B 1 25 ? 2.003 -5.081 -3.146 1.00 47.49 25 GLU B C 1
ATOM 849 O O . GLU B 1 25 ? 2.844 -4.310 -2.795 1.00 43.45 25 GLU B O 1
ATOM 855 N N . ILE B 1 26 ? 0.734 -4.744 -3.326 1.00 45.74 26 ILE B N 1
ATOM 856 C CA . ILE B 1 26 ? 0.244 -3.358 -3.111 1.00 41.60 26 ILE B CA 1
ATOM 857 C C . ILE B 1 26 ? 0.259 -3.094 -1.610 1.00 46.61 26 ILE B C 1
ATOM 858 O O . ILE B 1 26 ? 0.754 -2.081 -1.208 1.00 42.86 26 ILE B O 1
ATOM 863 N N . LEU B 1 27 ? -0.223 -4.042 -0.829 1.00 46.50 27 LEU B N 1
ATOM 864 C CA . LEU B 1 27 ? -0.293 -3.866 0.621 1.00 41.82 27 LEU B CA 1
ATOM 865 C C . LEU B 1 27 ? 1.093 -3.701 1.234 1.00 47.93 27 LEU B C 1
ATOM 866 O O . LEU B 1 27 ? 1.279 -2.915 2.173 1.00 47.03 27 LEU B O 1
ATOM 871 N N . HIS B 1 28 ? 2.060 -4.443 0.726 1.00 46.40 28 HIS B N 1
ATOM 872 C CA . HIS B 1 28 ? 3.427 -4.369 1.284 1.00 50.40 28 HIS B CA 1
ATOM 873 C C . HIS B 1 28 ? 4.011 -2.982 1.033 1.00 48.69 28 HIS B C 1
ATOM 874 O O . HIS B 1 28 ? 4.792 -2.527 1.834 1.00 43.10 28 HIS B O 1
ATOM 881 N N . VAL B 1 29 ? 3.653 -2.365 -0.078 1.00 47.19 29 VAL B N 1
ATOM 882 C CA . VAL B 1 29 ? 4.158 -1.003 -0.384 1.00 42.37 29 VAL B CA 1
ATOM 883 C C . VAL B 1 29 ? 3.525 -0.033 0.602 1.00 46.04 29 VAL B C 1
ATOM 884 O O . VAL B 1 29 ? 4.220 0.815 1.108 1.00 45.73 29 VAL B O 1
ATOM 888 N N . LEU B 1 30 ? 2.231 -0.187 0.846 1.00 39.89 30 LEU B N 1
ATOM 889 C CA . LEU B 1 30 ? 1.524 0.677 1.807 1.00 43.13 30 LEU B CA 1
ATOM 890 C C . LEU B 1 30 ? 2.088 0.408 3.195 1.00 44.87 30 LEU B C 1
ATOM 891 O O . LEU B 1 30 ? 2.323 1.317 3.928 1.00 43.42 30 LEU B O 1
ATOM 896 N N . ASP B 1 31 ? 2.332 -0.846 3.495 1.00 41.05 31 ASP B N 1
ATOM 897 C CA . ASP B 1 31 ? 2.860 -1.197 4.811 1.00 48.22 31 ASP B CA 1
ATOM 898 C C . ASP B 1 31 ? 4.217 -0.542 5.013 1.00 49.32 31 ASP B C 1
ATOM 899 O O . ASP B 1 31 ? 4.424 0.020 6.049 1.00 46.07 31 ASP B O 1
ATOM 904 N N . LYS B 1 32 ? 5.085 -0.596 4.017 1.00 46.09 32 LYS B N 1
ATOM 905 C CA . LYS B 1 32 ? 6.463 -0.090 4.186 1.00 47.05 32 LYS B CA 1
ATOM 906 C C . LYS B 1 32 ? 6.581 1.406 3.960 1.00 48.83 32 LYS B C 1
ATOM 907 O O . LYS B 1 32 ? 7.371 1.991 4.645 1.00 54.54 32 LYS B O 1
ATOM 909 N N . GLU B 1 33 ? 5.790 1.991 3.076 1.00 47.77 33 GLU B N 1
ATOM 910 C CA . GLU B 1 33 ? 6.017 3.404 2.720 1.00 48.88 33 GLU B CA 1
ATOM 911 C C . GLU B 1 33 ? 4.861 4.330 3.044 1.00 48.11 33 GLU B C 1
ATOM 912 O O . GLU B 1 33 ? 5.049 5.496 2.906 1.00 48.27 33 GLU B O 1
ATOM 918 N N . PHE B 1 34 ? 3.692 3.822 3.364 1.00 50.50 34 PHE B N 1
ATOM 919 C CA . PHE B 1 34 ? 2.625 4.790 3.672 1.00 46.47 34 PHE B CA 1
ATOM 920 C C . PHE B 1 34 ? 2.717 5.190 5.141 1.00 42.85 34 PHE B C 1
ATOM 921 O O . PHE B 1 34 ? 2.935 4.363 5.966 1.00 43.08 34 PHE B O 1
ATOM 929 N N . VAL B 1 35 ? 2.612 6.472 5.408 1.00 34.62 35 VAL B N 1
ATOM 930 C CA . 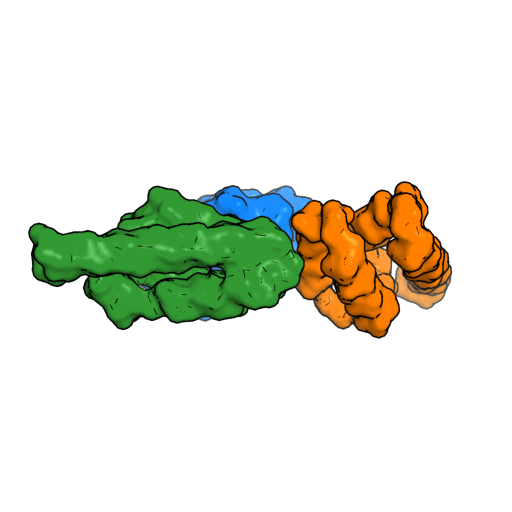VAL B 1 35 ? 2.593 6.992 6.793 1.00 37.77 35 VAL B CA 1
ATOM 931 C C . VAL B 1 35 ? 1.192 7.549 7.005 1.00 39.49 35 VAL B C 1
ATOM 932 O O . VAL B 1 35 ? 0.855 8.480 6.365 1.00 35.20 35 VAL B O 1
ATOM 936 N N . PRO B 1 36 ? 0.369 7.002 7.901 1.00 36.14 36 PRO B N 1
ATOM 937 C CA . PRO B 1 36 ? -0.973 7.494 8.051 1.00 34.28 36 PRO B CA 1
ATOM 938 C C . PRO B 1 36 ? -1.126 8.848 8.737 1.00 34.87 36 PRO B C 1
ATOM 939 O O . PRO B 1 36 ? -0.416 9.164 9.572 1.00 56.86 36 PRO B O 1
ATOM 943 N N . THR B 1 37 ? -2.029 9.646 8.247 1.00 31.65 37 THR B N 1
ATOM 944 C CA . THR B 1 37 ? -2.379 10.951 8.837 1.00 31.12 37 THR B CA 1
ATOM 945 C C . THR B 1 37 ? -3.898 11.072 8.741 1.00 40.29 37 THR B C 1
ATOM 946 O O . THR B 1 37 ? -4.479 10.407 7.890 1.00 45.62 37 THR B O 1
ATOM 950 N N . GLU B 1 38 ? -4.521 11.885 9.577 1.00 35.07 38 GLU B N 1
ATOM 951 C CA . GLU B 1 38 ? -5.986 12.012 9.480 1.00 32.83 38 GLU B CA 1
ATOM 952 C C . GLU B 1 38 ? -6.344 12.525 8.090 1.00 31.85 38 GLU B C 1
ATOM 953 O O . GLU B 1 38 ? -7.295 12.058 7.559 1.00 26.04 38 GLU B O 1
ATOM 955 N N . LYS B 1 39 ? -5.562 13.458 7.569 1.00 28.15 39 LYS B N 1
ATOM 956 C CA . LYS B 1 39 ? -5.813 14.020 6.237 1.00 36.65 39 LYS B CA 1
ATOM 957 C C . LYS B 1 39 ? -5.713 12.929 5.165 1.00 34.83 39 LYS B C 1
ATOM 958 O O . LYS B 1 39 ? -6.597 12.842 4.378 1.00 32.75 39 LYS B O 1
ATOM 964 N N . LEU B 1 40 ? -4.655 12.146 5.151 1.00 25.68 40 LEU B N 1
ATOM 965 C CA . LEU B 1 40 ? -4.535 11.103 4.137 1.00 26.38 40 LEU B CA 1
ATOM 966 C C . LEU B 1 40 ? -5.614 10.038 4.300 1.00 34.39 40 LEU B C 1
ATOM 967 O O . LEU B 1 40 ? -6.197 9.582 3.309 1.00 39.71 40 LEU B O 1
ATOM 972 N N . LEU B 1 41 ? -5.897 9.632 5.540 1.00 38.59 41 LEU B N 1
ATOM 973 C CA . LEU B 1 41 ? -6.921 8.617 5.761 1.00 38.35 41 LEU B CA 1
ATOM 974 C C . LEU B 1 41 ? -8.307 9.126 5.384 1.00 35.73 41 LEU B C 1
ATOM 975 O O . LEU B 1 41 ? -9.145 8.349 4.911 1.00 30.76 41 LEU B O 1
ATOM 980 N N . ARG B 1 42 ? -8.567 10.418 5.588 1.00 27.77 42 ARG B N 1
ATOM 981 C CA . ARG B 1 42 ? -9.861 10.984 5.226 1.00 34.95 42 ARG B CA 1
ATOM 982 C C . ARG B 1 42 ? -9.998 11.173 3.719 1.00 36.99 42 ARG B C 1
ATOM 983 O O . ARG B 1 42 ? -11.037 10.837 3.139 1.00 36.16 42 ARG B O 1
ATOM 991 N N . GLU B 1 43 ? -8.959 11.702 3.073 1.00 35.31 43 GLU B N 1
ATOM 992 C CA . GLU B 1 43 ? -9.068 12.090 1.672 1.00 32.74 43 GLU B CA 1
ATOM 993 C C . GLU B 1 43 ? -8.949 10.904 0.718 1.00 33.29 43 GLU B C 1
ATOM 994 O O . GLU B 1 43 ? -9.550 10.928 -0.362 1.00 35.07 43 GLU B O 1
ATOM 1000 N N . THR B 1 44 ? -8.180 9.871 1.078 1.00 41.17 44 THR B N 1
ATOM 1001 C CA . THR B 1 44 ? -7.958 8.742 0.184 1.00 33.08 44 THR B CA 1
ATOM 1002 C C . THR B 1 44 ? -8.744 7.493 0.561 1.00 36.36 44 THR B C 1
ATOM 1003 O O . THR B 1 44 ? -8.879 6.597 -0.279 1.00 29.41 44 THR B O 1
ATOM 1007 N N . LYS B 1 45 ? -9.252 7.409 1.793 1.00 35.89 45 LYS B N 1
ATOM 1008 C CA . LYS B 1 45 ? -10.014 6.254 2.274 1.00 38.50 45 LYS B CA 1
ATOM 1009 C C . LYS B 1 45 ? -9.204 4.964 2.206 1.00 34.55 45 LYS B C 1
ATOM 1010 O O . LYS B 1 45 ? -9.768 3.874 2.083 1.00 38.17 45 LYS B O 1
ATOM 1016 N N . VAL B 1 46 ? -7.877 5.070 2.308 1.00 27.90 46 VAL B N 1
ATOM 1017 C CA . VAL B 1 46 ? -7.043 3.876 2.210 1.00 30.97 46 VAL B CA 1
ATOM 1018 C C . VAL B 1 46 ? -7.277 2.954 3.402 1.00 32.82 46 VAL B C 1
ATOM 1019 O O . VAL B 1 46 ? -7.210 1.726 3.269 1.00 31.54 46 VAL B O 1
ATOM 1023 N N . GLY B 1 47 ? -7.543 3.521 4.582 1.00 27.53 47 GLY B N 1
ATOM 1024 C CA . GLY B 1 47 ? -7.901 2.694 5.724 1.00 28.49 47 GLY B CA 1
ATOM 1025 C C . GLY B 1 47 ? -9.117 1.832 5.447 1.00 35.24 47 GLY B C 1
ATOM 1026 O O . GLY B 1 47 ? -9.129 0.633 5.739 1.00 40.49 47 GLY B O 1
ATOM 1027 N N . VAL B 1 48 ? -10.159 2.437 4.868 1.00 36.38 48 VAL B N 1
ATOM 1028 C CA . VAL B 1 48 ? -11.377 1.701 4.540 1.00 39.95 48 VAL B CA 1
ATOM 1029 C C . VAL B 1 48 ? -11.099 0.633 3.491 1.00 41.96 48 VAL B C 1
ATOM 1030 O O . VAL B 1 48 ? -11.566 -0.509 3.603 1.00 50.63 48 VAL B O 1
ATOM 1034 N N . GLU B 1 49 ? -10.337 0.984 2.453 1.00 37.39 49 GLU B N 1
ATOM 1035 C CA . GLU B 1 49 ? -10.083 0.045 1.366 1.00 40.82 49 GLU B CA 1
ATOM 1036 C C . GLU B 1 49 ? -9.247 -1.137 1.838 1.00 40.65 49 GLU B C 1
ATOM 1037 O O . GLU B 1 49 ? -9.554 -2.292 1.520 1.00 44.77 49 GLU B O 1
ATOM 1043 N N . VAL B 1 50 ? -8.178 -0.871 2.589 1.00 38.69 50 VAL B N 1
ATOM 1044 C CA . VAL B 1 50 ? -7.346 -1.957 3.098 1.00 43.27 50 VAL B CA 1
ATOM 1045 C C . VAL B 1 50 ? -8.151 -2.829 4.055 1.00 45.81 50 VAL B C 1
ATOM 1046 O O . VAL B 1 50 ? -8.002 -4.058 4.078 1.00 46.62 50 VAL B O 1
ATOM 1050 N N . ASN B 1 51 ? -9.024 -2.208 4.854 1.00 39.42 51 ASN B N 1
ATOM 1051 C CA . ASN B 1 51 ? -9.822 -2.960 5.818 1.00 41.68 51 ASN B CA 1
ATOM 1052 C C . ASN B 1 51 ? -10.767 -3.941 5.137 1.00 44.50 51 ASN B C 1
ATOM 1053 O O . ASN B 1 51 ? -11.131 -4.961 5.733 1.00 43.03 51 ASN B O 1
ATOM 1058 N N . LYS B 1 52 ? -11.178 -3.658 3.896 1.00 45.48 52 LYS B N 1
ATOM 1059 C CA . LYS B 1 52 ? -12.062 -4.577 3.187 1.00 50.21 52 LYS B CA 1
ATOM 1060 C C . LYS B 1 52 ? -11.423 -5.939 2.953 1.00 52.30 52 LYS B C 1
ATOM 1061 O O . LYS B 1 52 ? -12.141 -6.906 2.675 1.00 58.70 52 LYS B O 1
ATOM 1067 N N . PHE B 1 53 ? -10.098 -6.039 3.052 1.00 45.55 53 PHE B N 1
ATOM 1068 C CA . PHE B 1 53 ? -9.390 -7.293 2.842 1.00 47.35 53 PHE B CA 1
ATOM 1069 C C . PHE B 1 53 ? -9.109 -8.056 4.132 1.00 52.57 53 PHE B C 1
ATOM 1070 O O . PHE B 1 53 ? -8.411 -9.075 4.089 1.00 63.47 53 PHE B O 1
ATOM 1078 N N . LYS B 1 54 ? -9.618 -7.594 5.278 1.00 50.67 54 LYS B N 1
ATOM 1079 C CA . LYS B 1 54 ? -9.393 -8.342 6.510 1.00 58.27 54 LYS B CA 1
ATOM 1080 C C . LYS B 1 54 ? -10.166 -9.657 6.525 1.00 62.16 54 LYS B C 1
ATOM 1081 O O . LYS B 1 54 ? -9.777 -10.581 7.246 1.00 66.31 54 LYS B O 1
ATOM 1087 N N . LYS B 1 55 ? -11.235 -9.766 5.739 1.00 61.85 55 LYS B N 1
ATOM 1088 C CA . LYS B 1 55 ? -12.050 -11.009 5.680 1.00 65.88 55 LYS B CA 1
ATOM 1089 C C . LYS B 1 55 ? -11.526 -11.928 4.582 1.00 66.29 55 LYS B C 1
ATOM 1090 O O . LYS B 1 55 ? -12.270 -12.771 4.133 1.00 70.66 55 LYS B O 1
ATOM 1092 N N . SER B 1 56 ? -10.295 -11.745 4.144 1.00 69.11 56 SER B N 1
ATOM 1093 C CA . SER B 1 56 ? -9.769 -12.540 3.041 1.00 59.16 56 SER B CA 1
ATOM 1094 C C . SER B 1 56 ? -9.559 -13.992 3.450 1.00 57.44 56 SER B C 1
ATOM 1095 O O . SER B 1 56 ? -9.167 -14.286 4.582 1.00 57.50 56 SER B O 1
ATOM 1098 N N . THR B 1 57 ? -9.829 -14.906 2.514 1.00 55.33 57 THR B N 1
ATOM 1099 C CA . THR B 1 57 ? -9.530 -16.313 2.752 1.00 56.15 57 THR B CA 1
ATOM 1100 C C . THR B 1 57 ? -8.034 -16.578 2.713 1.00 55.82 57 THR B C 1
ATOM 1101 O O . THR B 1 57 ? -7.576 -17.581 3.272 1.00 65.12 57 THR B O 1
ATOM 1105 N N . ASN B 1 58 ? -7.267 -15.698 2.074 1.00 55.62 58 ASN B N 1
ATOM 1106 C CA . ASN B 1 58 ? -5.816 -15.818 2.062 1.00 52.45 58 ASN B CA 1
ATOM 1107 C C . ASN B 1 58 ? -5.274 -15.382 3.417 1.00 58.05 58 ASN B C 1
ATOM 1108 O O . ASN B 1 58 ? -5.469 -14.234 3.832 1.00 63.92 58 ASN B O 1
ATOM 1113 N N . VAL B 1 59 ? -4.597 -16.302 4.108 1.00 53.42 59 VAL B N 1
ATOM 1114 C CA . VAL B 1 59 ? -4.143 -16.027 5.467 1.00 55.71 59 VAL B CA 1
ATOM 1115 C C . VAL B 1 59 ? -3.100 -14.913 5.476 1.00 59.11 59 VAL B C 1
ATOM 1116 O O . VAL B 1 59 ? -3.080 -14.076 6.386 1.00 63.59 59 VAL B O 1
ATOM 1120 N N . GLU B 1 60 ? -2.216 -14.886 4.475 1.00 55.52 60 GLU B N 1
ATOM 1121 C CA . GLU B 1 60 ? -1.160 -13.879 4.458 1.00 58.88 60 GLU B CA 1
ATOM 1122 C C . GLU B 1 60 ? -1.730 -12.477 4.269 1.00 58.59 60 GLU B C 1
ATOM 1123 O O . GLU B 1 60 ? -1.252 -11.520 4.889 1.00 59.99 60 GLU B O 1
ATOM 1129 N N . ILE B 1 61 ? -2.744 -12.331 3.414 1.00 60.51 61 ILE B N 1
ATOM 1130 C CA . ILE B 1 61 ? -3.376 -11.027 3.228 1.00 55.32 61 ILE B CA 1
ATOM 1131 C C . ILE B 1 61 ? -4.088 -10.589 4.503 1.00 56.52 61 ILE B C 1
ATOM 1132 O O . ILE B 1 61 ? -3.932 -9.452 4.963 1.00 50.69 61 ILE B O 1
ATOM 1137 N N . SER B 1 62 ? -4.871 -11.491 5.099 1.00 56.58 62 SER B N 1
ATOM 1138 C CA . SER B 1 62 ? -5.682 -11.118 6.253 1.00 55.64 62 SER B CA 1
ATOM 1139 C C . SER B 1 62 ? -4.818 -10.786 7.461 1.00 55.49 62 SER B C 1
ATOM 1140 O O . SER B 1 62 ? -5.169 -9.899 8.247 1.00 55.70 62 SER B O 1
ATOM 1143 N N . LYS B 1 63 ? -3.684 -11.472 7.615 1.00 55.08 63 LYS B N 1
ATOM 1144 C CA . LYS B 1 63 ? -2.772 -11.156 8.708 1.00 52.01 63 LYS B CA 1
ATOM 1145 C C . LYS B 1 63 ? -2.066 -9.831 8.456 1.00 51.07 63 LYS B C 1
ATOM 1146 O O . LYS B 1 63 ? -1.834 -9.055 9.391 1.00 52.21 63 LYS B O 1
ATOM 1148 N N . LEU B 1 64 ? -1.713 -9.560 7.199 1.00 54.41 64 LEU B N 1
ATOM 1149 C CA . LEU B 1 64 ? -1.073 -8.292 6.871 1.00 53.33 64 LEU B CA 1
ATOM 1150 C C . LEU B 1 64 ? -2.033 -7.126 7.074 1.00 48.43 64 LEU B C 1
ATOM 1151 O O . LEU B 1 64 ? -1.639 -6.068 7.577 1.00 41.24 64 LEU B O 1
ATOM 1156 N N . VAL B 1 65 ? -3.300 -7.303 6.689 1.00 44.34 65 VAL B N 1
ATOM 1157 C CA . VAL B 1 65 ? -4.284 -6.235 6.845 1.00 39.63 65 VAL B CA 1
ATOM 1158 C C . VAL B 1 65 ? -4.506 -5.919 8.318 1.00 44.42 65 VAL B C 1
ATOM 1159 O O . VAL B 1 65 ? -4.566 -4.749 8.716 1.00 45.94 65 VAL B O 1
ATOM 1163 N N . LYS B 1 66 ? -4.612 -6.954 9.155 1.00 45.85 66 LYS B N 1
ATOM 1164 C CA . LYS B 1 66 ? -4.869 -6.734 10.575 1.00 38.04 66 LYS B CA 1
ATOM 1165 C C . LYS B 1 66 ? -3.719 -5.987 11.244 1.00 39.88 66 LYS B C 1
ATOM 1166 O O . LYS B 1 66 ? -3.946 -5.136 12.113 1.00 45.04 66 LYS B O 1
ATOM 1168 N N . LYS B 1 67 ? -2.504 -6.263 10.826 1.00 41.55 67 LYS B N 1
ATOM 1169 C CA . LYS B 1 67 ? -1.344 -5.572 11.411 1.00 43.38 67 LYS B CA 1
ATOM 1170 C C . LYS B 1 67 ? -1.291 -4.129 10.917 1.00 43.58 67 LYS B C 1
ATOM 1171 O O . LYS B 1 67 ? -0.979 -3.264 11.684 1.00 53.05 67 LYS B O 1
ATOM 1177 N N . MET B 1 68 ? -1.569 -3.908 9.653 1.00 39.85 68 MET B N 1
ATOM 1178 C CA . MET B 1 68 ? -1.519 -2.550 9.118 1.00 40.55 68 MET B CA 1
ATOM 1179 C C . MET B 1 68 ? -2.597 -1.681 9.750 1.00 41.20 68 MET B C 1
ATOM 1180 O O . MET B 1 68 ? -2.333 -0.547 10.165 1.00 34.59 68 MET B O 1
ATOM 1185 N N . ILE B 1 69 ? -3.823 -2.202 9.828 1.00 41.23 69 ILE B N 1
ATOM 1186 C CA . ILE B 1 69 ? -4.935 -1.427 10.369 1.00 38.94 69 ILE B CA 1
ATOM 1187 C C . ILE B 1 69 ? -4.708 -1.114 11.841 1.00 40.09 69 ILE B C 1
ATOM 1188 O O . ILE B 1 69 ? -5.006 -0.006 12.306 1.00 41.49 69 ILE B O 1
ATOM 1193 N N . SER B 1 70 ? -4.179 -2.079 12.596 1.00 39.98 70 SER B N 1
ATOM 1194 C CA . SER B 1 70 ? -3.912 -1.848 14.013 1.00 38.42 70 SER B CA 1
ATOM 1195 C C . SER B 1 70 ? -2.930 -0.698 14.212 1.00 37.47 70 SER B C 1
ATOM 1196 O O . SER B 1 70 ? -3.097 0.116 15.128 1.00 34.38 70 SER B O 1
ATOM 1199 N N . SER B 1 71 ? -1.904 -0.610 13.358 1.00 38.81 71 SER B N 1
ATOM 1200 C CA . SER B 1 71 ? -0.861 0.394 13.549 1.00 41.16 71 SER B CA 1
ATOM 1201 C C . SER B 1 71 ? -1.255 1.741 12.954 1.00 38.34 71 SER B C 1
ATOM 1202 O O . SER B 1 71 ? -0.790 2.792 13.418 1.00 38.89 71 SER B O 1
ATOM 1205 N N . TRP B 1 72 ? -2.111 1.734 11.929 1.00 38.24 72 TRP B N 1
ATOM 1206 C CA . TRP B 1 72 ? -2.674 2.990 11.449 1.00 33.01 72 TRP B CA 1
ATOM 1207 C C . TRP B 1 72 ? -3.640 3.583 12.473 1.00 30.32 72 TRP B C 1
ATOM 1208 O O . TRP B 1 72 ? -3.661 4.802 12.670 1.00 33.03 72 TRP B O 1
ATOM 1219 N N . LYS B 1 73 ? -4.452 2.745 13.133 1.00 32.61 73 LYS B N 1
ATOM 1220 C CA . LYS B 1 73 ? -5.329 3.257 14.188 1.00 37.42 73 LYS B CA 1
ATOM 1221 C C . LYS B 1 73 ? -4.530 3.855 15.342 1.00 32.17 73 LYS B C 1
ATOM 1222 O O . LYS B 1 73 ? -4.856 4.944 15.827 1.00 34.23 73 LYS B O 1
ATOM 1228 N N . ALA B 1 74 ? -3.483 3.165 15.799 1.00 31.92 74 ALA B N 1
ATOM 1229 C CA . ALA B 1 74 ? -2.697 3.689 16.913 1.00 32.41 74 ALA B CA 1
ATOM 1230 C C . ALA B 1 74 ? -2.023 5.008 16.551 1.00 34.45 74 ALA B C 1
ATOM 1231 O O . ALA B 1 74 ? -2.009 5.943 17.360 1.00 32.97 74 ALA B O 1
ATOM 1233 N N . GLN B 1 75 ? -1.457 5.105 15.344 1.00 29.18 75 GLN B N 1
ATOM 1234 C CA . GLN B 1 75 ? -0.814 6.349 14.929 1.00 31.97 75 GLN B CA 1
ATOM 1235 C C . GLN B 1 75 ? -1.826 7.481 14.787 1.00 33.42 75 GLN B C 1
ATOM 1236 O O . GLN B 1 75 ? -1.521 8.636 15.108 1.00 30.51 75 GLN B O 1
ATOM 1242 N N . LEU B 1 76 ? -3.026 7.174 14.289 1.00 30.72 76 LEU B N 1
ATOM 1243 C CA . LEU B 1 76 ? -4.073 8.186 14.194 1.00 29.48 76 LEU B CA 1
ATOM 1244 C C . LEU B 1 76 ? -4.483 8.685 15.573 1.00 28.71 76 LEU B C 1
ATOM 1245 O O . LEU B 1 76 ? -4.741 9.881 15.758 1.00 28.71 76 LEU B O 1
ATOM 1250 N N . ASN B 1 77 ? -4.555 7.780 16.553 1.00 28.97 77 ASN B N 1
ATOM 1251 C CA . ASN B 1 77 ? -4.822 8.184 17.931 1.00 32.60 77 ASN B CA 1
ATOM 1252 C C . ASN B 1 77 ? -3.742 9.132 18.432 1.00 35.03 77 ASN B C 1
ATOM 1253 O O . ASN B 1 77 ? -4.036 10.161 19.052 1.00 33.53 77 ASN B O 1
ATOM 1258 N N . LEU B 1 78 ? -2.478 8.780 18.186 1.00 34.46 78 LEU B N 1
ATOM 1259 C CA . LEU B 1 78 ? -1.363 9.616 18.615 1.00 36.16 78 LEU B CA 1
ATOM 1260 C C . LEU B 1 78 ? -1.457 11.014 18.014 1.00 37.67 78 LEU B C 1
ATOM 1261 O O . LEU B 1 78 ? -1.255 12.013 18.714 1.00 35.34 78 LEU B O 1
ATOM 1266 N N . GLU B 1 79 ? -1.779 11.103 16.721 1.00 34.27 79 GLU B N 1
ATOM 1267 C CA . GLU B 1 79 ? -1.913 12.408 16.079 1.00 32.36 79 GLU B CA 1
ATOM 1268 C C . GLU B 1 79 ? -3.058 13.214 16.678 1.00 31.60 79 GLU B C 1
ATOM 1269 O O . GLU B 1 79 ? -2.944 14.432 16.852 1.00 30.93 79 GLU B O 1
ATOM 1275 N N . ASN B 1 80 ? -4.172 12.554 17.004 1.00 32.60 80 ASN B N 1
ATOM 1276 C CA . ASN B 1 80 ? -5.323 13.290 17.515 1.00 33.48 80 ASN B CA 1
ATOM 1277 C C . ASN B 1 80 ? -5.076 13.784 18.933 1.00 32.60 80 ASN B C 1
ATOM 1278 O O . ASN B 1 80 ? -5.557 14.859 19.308 1.00 36.42 80 ASN B O 1
ATOM 1283 N N . LEU B 1 81 ? -4.310 13.028 19.720 1.00 35.56 81 LEU B N 1
ATOM 1284 C CA . LEU B 1 81 ? -4.047 13.405 21.103 1.00 32.02 81 LEU B CA 1
ATOM 1285 C C . LEU B 1 81 ? -3.044 14.549 21.206 1.00 35.29 81 LEU B C 1
ATOM 1286 O O . LEU B 1 81 ? -3.218 15.453 22.032 1.00 40.74 81 LEU B O 1
ATOM 1291 N N . TYR B 1 82 ? -1.987 14.528 20.386 1.00 39.91 82 TYR B N 1
ATOM 1292 C CA . TYR B 1 82 ? -0.832 15.386 20.605 1.00 35.64 82 TYR B CA 1
ATOM 1293 C C . TYR B 1 82 ? -0.560 16.385 19.489 1.00 41.25 82 TYR B C 1
ATOM 1294 O O . TYR B 1 82 ? 0.334 17.225 19.649 1.00 40.37 82 TYR B O 1
ATOM 1303 N N . PHE B 1 83 ? -1.287 16.332 18.371 1.00 35.49 83 PHE B N 1
ATOM 1304 C CA . PHE B 1 83 ? -0.960 17.213 17.259 1.00 32.26 83 PHE B CA 1
ATOM 1305 C C . PHE B 1 83 ? -2.147 17.884 16.579 1.00 37.34 83 PHE B C 1
ATOM 1306 O O . PHE B 1 83 ? -1.926 18.647 15.634 1.00 49.74 83 PHE B O 1
ATOM 1314 N N . GLN B 1 84 ? -3.382 17.638 17.007 1.00 37.29 84 GLN B N 1
ATOM 1315 C CA . GLN B 1 84 ? -4.530 18.257 16.345 1.00 45.71 84 GLN B CA 1
ATOM 1316 C C . GLN B 1 84 ? -5.319 19.133 17.310 1.00 42.98 84 GLN B C 1
ATOM 1317 O O . GLN B 1 84 ? -5.500 18.779 18.474 1.00 47.12 84 GLN B O 1
ATOM 1323 N N . MET C 1 1 ? -10.016 7.800 -35.264 1.00 48.70 1 MET C N 1
ATOM 1324 C CA . MET C 1 1 ? -8.986 8.452 -34.459 1.00 50.60 1 MET C CA 1
ATOM 1325 C C . MET C 1 1 ? -7.841 8.975 -35.322 1.00 46.63 1 MET C C 1
ATOM 1326 O O . MET C 1 1 ? -7.270 8.236 -36.123 1.00 44.40 1 MET C O 1
ATOM 1331 N N . ASP C 1 2 ? -7.508 10.250 -35.158 1.00 46.74 2 ASP C N 1
ATOM 1332 C CA . ASP C 1 2 ? -6.460 10.877 -35.947 1.00 50.71 2 ASP C CA 1
ATOM 1333 C C . ASP C 1 2 ? -5.138 10.858 -35.183 1.00 47.86 2 ASP C C 1
ATOM 1334 O O . ASP C 1 2 ? -5.079 10.525 -33.998 1.00 53.76 2 ASP C O 1
ATOM 1339 N N . SER C 1 3 ? -4.065 11.225 -35.888 1.00 43.31 3 SER C N 1
ATOM 1340 C CA . SER C 1 3 ? -2.720 11.040 -35.347 1.00 40.99 3 SER C CA 1
ATOM 1341 C C . SER C 1 3 ? -2.506 11.848 -34.070 1.00 50.27 3 SER C C 1
ATOM 1342 O O . SER C 1 3 ? -1.868 11.369 -33.124 1.00 48.65 3 SER C O 1
ATOM 1345 N N . LYS C 1 4 ? -3.037 13.072 -34.025 1.00 49.46 4 LYS C N 1
ATOM 1346 C CA . LYS C 1 4 ? -2.850 13.923 -32.853 1.00 49.76 4 LYS C CA 1
ATOM 1347 C C . LYS C 1 4 ? -3.478 13.307 -31.608 1.00 45.53 4 LYS C C 1
ATOM 1348 O O . LYS C 1 4 ? -2.878 13.332 -30.526 1.00 43.11 4 LYS C O 1
ATOM 1350 N N . GLU C 1 5 ? -4.687 12.753 -31.737 1.00 40.69 5 GLU C N 1
ATOM 1351 C CA . GLU C 1 5 ? -5.331 12.146 -30.576 1.00 40.88 5 GLU C CA 1
ATOM 1352 C C . GLU C 1 5 ? -4.586 10.902 -30.108 1.00 44.46 5 GLU C C 1
ATOM 1353 O O . GLU C 1 5 ? -4.511 10.645 -28.900 1.00 41.82 5 GLU C O 1
ATOM 1359 N N . VAL C 1 6 ? -4.032 10.121 -31.039 1.00 48.82 6 VAL C N 1
ATOM 1360 C CA . VAL C 1 6 ? -3.247 8.949 -30.657 1.00 43.70 6 VAL C CA 1
ATOM 1361 C C . VAL C 1 6 ? -2.066 9.357 -29.785 1.00 42.63 6 VAL C C 1
ATOM 1362 O O . VAL C 1 6 ? -1.792 8.732 -28.752 1.00 36.63 6 VAL C O 1
ATOM 1366 N N . LEU C 1 7 ? -1.367 10.428 -30.168 1.00 44.93 7 LEU C N 1
ATOM 1367 C CA . LEU C 1 7 ? -0.197 10.858 -29.409 1.00 42.30 7 LEU C CA 1
ATOM 1368 C C . LEU C 1 7 ? -0.577 11.352 -28.019 1.00 40.70 7 LEU C C 1
ATOM 1369 O O . LEU C 1 7 ? 0.243 11.292 -27.096 1.00 39.04 7 LEU C O 1
ATOM 1374 N N . VAL C 1 8 ? -1.801 11.857 -27.852 1.00 40.73 8 VAL C N 1
ATOM 1375 C CA . VAL C 1 8 ? -2.268 12.245 -26.524 1.00 38.43 8 VAL C CA 1
ATOM 1376 C C . VAL C 1 8 ? -2.494 11.012 -25.660 1.00 42.65 8 VAL C C 1
ATOM 1377 O O . VAL C 1 8 ? -2.045 10.949 -24.509 1.00 42.17 8 VAL C O 1
ATOM 1381 N N . HIS C 1 9 ? -3.200 10.014 -26.202 1.00 42.14 9 HIS C N 1
ATOM 1382 C CA . HIS C 1 9 ? -3.403 8.771 -25.467 1.00 41.38 9 HIS C CA 1
ATOM 1383 C C . HIS C 1 9 ? -2.075 8.098 -25.166 1.00 42.23 9 HIS C C 1
ATOM 1384 O O . HIS C 1 9 ? -1.901 7.496 -24.100 1.00 42.10 9 HIS C O 1
ATOM 1391 N N . VAL C 1 10 ? -1.131 8.180 -26.100 1.00 36.27 10 VAL C N 1
ATOM 1392 C CA . VAL C 1 10 ? 0.158 7.539 -25.898 1.00 40.88 10 VAL C CA 1
ATOM 1393 C C . VAL C 1 10 ? 0.893 8.159 -24.721 1.00 44.04 10 VAL C C 1
ATOM 1394 O O . VAL C 1 10 ? 1.417 7.440 -23.859 1.00 42.48 10 VAL C O 1
ATOM 1398 N N . LYS C 1 11 ? 0.924 9.479 -24.667 1.00 42.32 11 LYS C N 1
ATOM 1399 C CA . LYS C 1 11 ? 1.636 10.194 -23.585 1.00 48.50 11 LYS C CA 1
ATOM 1400 C C . LYS C 1 11 ? 0.904 9.981 -22.266 1.00 45.80 11 LYS C C 1
ATOM 1401 O O . LYS C 1 11 ? 1.525 9.856 -21.257 1.00 42.20 11 LYS C O 1
ATOM 1407 N N . ASN C 1 12 ? -0.395 9.873 -22.334 1.00 44.68 12 ASN C N 1
ATOM 1408 C CA . ASN C 1 12 ? -1.194 9.622 -21.136 1.00 44.38 12 ASN C CA 1
ATOM 1409 C C . ASN C 1 12 ? -0.933 8.228 -20.582 1.00 40.22 12 ASN C C 1
ATOM 1410 O O . ASN C 1 12 ? -1.082 8.005 -19.375 1.00 49.15 12 ASN C O 1
ATOM 1415 N N . LEU C 1 13 ? -0.576 7.279 -21.449 1.00 39.15 13 LEU C N 1
ATOM 1416 C CA . LEU C 1 13 ? -0.183 5.955 -20.982 1.00 43.04 13 LEU C CA 1
ATOM 1417 C C . LEU C 1 13 ? 1.044 6.051 -20.091 1.00 43.68 13 LEU C C 1
ATOM 1418 O O . LEU C 1 13 ? 1.111 5.418 -19.031 1.00 34.29 13 LEU C O 1
ATOM 1423 N N . GLU C 1 14 ? 2.034 6.836 -20.520 1.00 40.94 14 GLU C N 1
ATOM 1424 C CA . GLU C 1 14 ? 3.243 7.025 -19.730 1.00 41.56 14 GLU C CA 1
ATOM 1425 C C . GLU C 1 14 ? 2.930 7.676 -18.388 1.00 40.52 14 GLU C C 1
ATOM 1426 O O . GLU C 1 14 ? 3.500 7.297 -17.358 1.00 45.44 14 GLU C O 1
ATOM 1432 N N . LYS C 1 15 ? 2.016 8.649 -18.375 1.00 38.40 15 LYS C N 1
ATOM 1433 C CA . LYS C 1 15 ? 1.768 9.436 -17.175 1.00 41.10 15 LYS C CA 1
ATOM 1434 C C . LYS C 1 15 ? 0.916 8.691 -16.152 1.00 42.48 15 LYS C C 1
ATOM 1435 O O . LYS C 1 15 ? 0.888 9.087 -14.981 1.00 47.09 15 LYS C O 1
ATOM 1441 N N . ASN C 1 16 ? 0.233 7.614 -16.560 1.00 41.17 16 ASN C N 1
ATOM 1442 C CA . ASN C 1 16 ? -0.639 6.853 -15.672 1.00 32.80 16 ASN C CA 1
ATOM 1443 C C . ASN C 1 16 ? -0.288 5.369 -15.648 1.00 32.64 16 ASN C C 1
ATOM 1444 O O . ASN C 1 16 ? -1.124 4.557 -15.246 1.00 32.06 16 ASN C O 1
ATOM 1449 N N . LYS C 1 17 ? 0.925 5.001 -16.073 1.00 32.60 17 LYS C N 1
ATOM 1450 C CA . LYS C 1 17 ? 1.267 3.589 -16.237 1.00 38.90 17 LYS C CA 1
ATOM 1451 C C . LYS C 1 17 ? 1.060 2.788 -14.955 1.00 35.91 17 LYS C C 1
ATOM 1452 O O . LYS C 1 17 ? 0.703 1.605 -15.017 1.00 38.17 17 LYS C O 1
ATOM 1458 N N . SER C 1 18 ? 1.300 3.393 -13.792 1.00 31.28 18 SER C N 1
ATOM 1459 C CA . SER C 1 18 ? 1.135 2.685 -12.528 1.00 32.62 18 SER C CA 1
ATOM 1460 C C . SER C 1 18 ? -0.322 2.573 -12.094 1.00 33.37 18 SER C C 1
ATOM 1461 O O . SER C 1 18 ? -0.600 1.911 -11.088 1.00 34.94 18 SER C O 1
ATOM 1464 N N . ASN C 1 19 ? -1.251 3.164 -12.842 1.00 33.72 19 ASN C N 1
ATOM 1465 C CA . ASN C 1 19 ? -2.667 3.236 -12.480 1.00 31.88 19 ASN C CA 1
ATOM 1466 C C . ASN C 1 19 ? -3.437 2.294 -13.404 1.00 33.48 19 ASN C C 1
ATOM 1467 O O . ASN C 1 19 ? -3.762 2.653 -14.539 1.00 26.45 19 ASN C O 1
ATOM 1472 N N . ASP C 1 20 ? -3.724 1.087 -12.904 1.00 27.77 20 ASP C N 1
ATOM 1473 C CA . ASP C 1 20 ? -4.298 0.033 -13.738 1.00 36.13 20 ASP C CA 1
ATOM 1474 C C . ASP C 1 20 ? -5.620 0.463 -14.364 1.00 40.60 20 ASP C C 1
ATOM 1475 O O . ASP C 1 20 ? -5.836 0.275 -15.567 1.00 41.64 20 ASP C O 1
ATOM 1480 N N . ALA C 1 21 ? -6.522 1.040 -13.563 1.00 39.27 21 ALA C N 1
ATOM 1481 C CA . ALA C 1 21 ? -7.806 1.482 -14.101 1.00 33.40 21 ALA C CA 1
ATOM 1482 C C . ALA C 1 21 ? -7.615 2.537 -15.184 1.00 34.99 21 ALA C C 1
ATOM 1483 O O . ALA C 1 21 ? -8.314 2.526 -16.204 1.00 35.15 21 ALA C O 1
ATOM 1485 N N . ALA C 1 22 ? -6.673 3.459 -14.977 1.00 32.22 22 ALA C N 1
ATOM 1486 C CA . ALA C 1 22 ? -6.410 4.486 -15.980 1.00 37.49 22 ALA C CA 1
ATOM 1487 C C . ALA C 1 22 ? -5.829 3.880 -17.253 1.00 35.29 22 ALA C C 1
ATOM 1488 O O . ALA C 1 22 ? -6.212 4.269 -18.363 1.00 37.80 22 ALA C O 1
ATOM 1490 N N . VAL C 1 23 ? -4.900 2.929 -17.111 1.00 38.20 23 VAL C N 1
ATOM 1491 C CA . VAL C 1 23 ? -4.311 2.278 -18.279 1.00 33.55 23 VAL C CA 1
ATOM 1492 C C . VAL C 1 23 ? -5.370 1.497 -19.046 1.00 32.45 23 VAL C C 1
ATOM 1493 O O . VAL C 1 23 ? -5.422 1.540 -20.281 1.00 32.27 23 VAL C O 1
ATOM 1497 N N . LEU C 1 24 ? -6.227 0.769 -18.326 1.00 32.18 24 LEU C N 1
ATOM 1498 C CA . LEU C 1 24 ? -7.311 0.040 -18.977 1.00 37.58 24 LEU C CA 1
ATOM 1499 C C . LEU C 1 24 ? -8.248 0.989 -19.711 1.00 41.27 24 LEU C C 1
ATOM 1500 O O . LEU C 1 24 ? -8.794 0.644 -20.766 1.00 46.09 24 LEU C O 1
ATOM 1505 N N . GLU C 1 25 ? -8.442 2.192 -19.170 1.00 35.29 25 GLU C N 1
ATOM 1506 C CA . GLU C 1 25 ? -9.341 3.138 -19.814 1.00 36.47 25 GLU C CA 1
ATOM 1507 C C . GLU C 1 25 ? -8.744 3.646 -21.119 1.00 38.48 25 GLU C C 1
ATOM 1508 O O . GLU C 1 25 ? -9.452 3.764 -22.124 1.00 42.13 25 GLU C O 1
ATOM 1514 N N . ILE C 1 26 ? -7.438 3.916 -21.130 1.00 33.38 26 ILE C N 1
ATOM 1515 C CA . ILE C 1 26 ? -6.768 4.322 -22.360 1.00 40.49 26 ILE C CA 1
ATOM 1516 C C . ILE C 1 26 ? -6.750 3.183 -23.373 1.00 34.75 26 ILE C C 1
ATOM 1517 O O . ILE C 1 26 ? -7.031 3.388 -24.559 1.00 32.39 26 ILE C O 1
ATOM 1522 N N . LEU C 1 27 ? -6.422 1.967 -22.927 1.00 35.41 27 LEU C N 1
ATOM 1523 C CA . LEU C 1 27 ? -6.343 0.836 -23.848 1.00 42.22 27 LEU C CA 1
ATOM 1524 C C . LEU C 1 27 ? -7.695 0.533 -24.486 1.00 51.21 27 LEU C C 1
ATOM 1525 O O . LEU C 1 27 ? -7.765 0.190 -25.672 1.00 57.24 27 LEU C O 1
ATOM 1530 N N . HIS C 1 28 ? -8.780 0.646 -23.715 1.00 44.67 28 HIS C N 1
ATOM 1531 C CA . HIS C 1 28 ? -10.104 0.383 -24.271 1.00 40.82 28 HIS C CA 1
ATOM 1532 C C . HIS C 1 28 ? -10.495 1.408 -25.332 1.00 39.08 28 HIS C C 1
ATOM 1533 O O . HIS C 1 28 ? -11.172 1.055 -26.304 1.00 47.02 28 HIS C O 1
ATOM 1540 N N . VAL C 1 29 ? -10.094 2.673 -25.166 1.00 42.18 29 VAL C N 1
ATOM 1541 C CA . VAL C 1 29 ? -10.372 3.671 -26.198 1.00 42.21 29 VAL C CA 1
ATOM 1542 C C . VAL C 1 29 ? -9.578 3.368 -27.463 1.00 43.23 29 VAL C C 1
ATOM 1543 O O . VAL C 1 29 ? -10.100 3.473 -28.579 1.00 44.86 29 VAL C O 1
ATOM 1547 N N . LEU C 1 30 ? -8.301 3.011 -27.314 1.00 42.48 30 LEU C N 1
ATOM 1548 C CA . LEU C 1 30 ? -7.494 2.667 -28.479 1.00 37.97 30 LEU C CA 1
ATOM 1549 C C . LEU C 1 30 ? -8.031 1.419 -29.166 1.00 41.59 30 LEU C C 1
ATOM 1550 O O . LEU C 1 30 ? -8.046 1.337 -30.400 1.00 44.82 30 LEU C O 1
ATOM 1555 N N . ASP C 1 31 ? -8.476 0.436 -28.383 1.00 35.91 31 ASP C N 1
ATOM 1556 C CA . ASP C 1 31 ? -8.976 -0.804 -28.964 1.00 40.55 31 ASP C CA 1
ATOM 1557 C C . ASP C 1 31 ? -10.229 -0.568 -29.800 1.00 42.38 31 ASP C C 1
ATOM 1558 O O . ASP C 1 31 ? -10.367 -1.129 -30.893 1.00 39.92 31 ASP C O 1
ATOM 1563 N N . LYS C 1 32 ? -11.151 0.259 -29.306 1.00 42.54 32 LYS C N 1
ATOM 1564 C CA . LYS C 1 32 ? -12.446 0.433 -29.952 1.00 44.01 32 LYS C CA 1
ATOM 1565 C C . LYS C 1 32 ? -12.443 1.490 -31.048 1.00 49.47 32 LYS C C 1
ATOM 1566 O O . LYS C 1 32 ? -13.221 1.376 -32.002 1.00 54.47 32 LYS C O 1
ATOM 1568 N N . GLU C 1 33 ? -11.593 2.514 -30.946 1.00 48.89 33 GLU C N 1
ATOM 1569 C CA . GLU C 1 33 ? -11.692 3.663 -31.832 1.00 50.76 33 GLU C CA 1
ATOM 1570 C C . GLU C 1 33 ? -10.457 3.924 -32.680 1.00 46.76 33 GLU C C 1
ATOM 1571 O O . GLU C 1 33 ? -10.532 4.747 -33.600 1.00 51.10 33 GLU C O 1
ATOM 1577 N N . PHE C 1 34 ? -9.335 3.265 -32.413 1.00 45.50 34 PHE C N 1
ATOM 1578 C CA . PHE C 1 34 ? -8.144 3.427 -33.235 1.00 42.72 34 PHE C CA 1
ATOM 1579 C C . PHE C 1 34 ? -8.116 2.351 -34.311 1.00 43.55 34 PHE C C 1
ATOM 1580 O O . PHE C 1 34 ? -8.241 1.161 -34.012 1.00 44.94 34 PHE C O 1
ATOM 1588 N N . VAL C 1 35 ? -7.946 2.772 -35.559 1.00 40.13 35 VAL C N 1
ATOM 1589 C CA . VAL C 1 35 ? -7.776 1.863 -36.685 1.00 37.74 35 VAL C CA 1
ATOM 1590 C C . VAL C 1 35 ? -6.288 1.857 -37.040 1.00 41.83 35 VAL C C 1
ATOM 1591 O O . VAL C 1 35 ? -5.764 2.904 -37.442 1.00 43.50 35 VAL C O 1
ATOM 1595 N N . PRO C 1 36 ? -5.591 0.734 -36.894 1.00 43.73 36 PRO C N 1
ATOM 1596 C CA . PRO C 1 36 ? -4.152 0.748 -37.175 1.00 40.33 36 PRO C CA 1
ATOM 1597 C C . PRO C 1 36 ? -3.914 0.871 -38.670 1.00 47.09 36 PRO C C 1
ATOM 1598 O O . PRO C 1 36 ? -4.483 0.129 -39.473 1.00 58.54 36 PRO C O 1
ATOM 1602 N N . THR C 1 37 ? -3.082 1.834 -39.038 1.00 47.14 37 THR C N 1
ATOM 1603 C CA . THR C 1 37 ? -2.538 1.921 -40.378 1.00 40.52 37 THR C CA 1
ATOM 1604 C C . THR C 1 37 ? -1.033 2.023 -40.235 1.00 37.95 37 THR C C 1
ATOM 1605 O O . THR C 1 3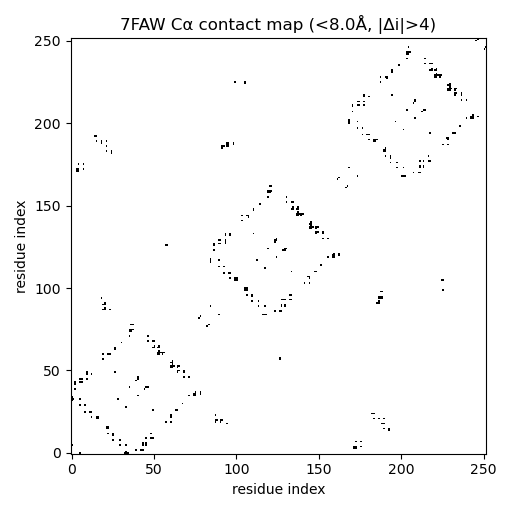7 ? -0.522 2.440 -39.193 1.00 41.32 37 THR C O 1
ATOM 1609 N N . GLU C 1 38 ? -0.320 1.617 -41.284 1.00 36.90 38 GLU C N 1
ATOM 1610 C CA . GLU C 1 38 ? 1.132 1.727 -41.242 1.00 42.14 38 GLU C CA 1
ATOM 1611 C C . GLU C 1 38 ? 1.556 3.165 -40.978 1.00 43.97 38 GLU C C 1
ATOM 1612 O O . GLU C 1 38 ? 2.517 3.412 -40.241 1.00 38.96 38 GLU C O 1
ATOM 1618 N N . LYS C 1 39 ? 0.841 4.126 -41.566 1.00 46.71 39 LYS C N 1
ATOM 1619 C CA . LYS C 1 39 ? 1.167 5.533 -41.361 1.00 49.65 39 LYS C CA 1
ATOM 1620 C C . LYS C 1 39 ? 0.974 5.933 -39.903 1.00 42.15 39 LYS C C 1
ATOM 1621 O O . LYS C 1 39 ? 1.850 6.561 -39.298 1.00 39.98 39 LYS C O 1
ATOM 1627 N N . LEU C 1 40 ? -0.174 5.578 -39.322 1.00 39.34 40 LEU C N 1
ATOM 1628 C CA . LEU C 1 40 ? -0.426 5.913 -37.924 1.00 44.24 40 LEU C CA 1
ATOM 1629 C C . LEU C 1 40 ? 0.536 5.177 -36.997 1.00 41.72 40 LEU C C 1
ATOM 1630 O O . LEU C 1 40 ? 1.037 5.758 -36.028 1.00 41.97 40 LEU C O 1
ATOM 1635 N N . LEU C 1 41 ? 0.803 3.898 -37.277 1.00 39.87 41 LEU C N 1
ATOM 1636 C CA . LEU C 1 41 ? 1.741 3.143 -36.451 1.00 42.51 41 LEU C CA 1
ATOM 1637 C C . LEU C 1 41 ? 3.155 3.692 -36.574 1.00 38.83 41 LEU C C 1
ATOM 1638 O O . LEU C 1 41 ? 3.917 3.669 -35.600 1.00 36.25 41 LEU C O 1
ATOM 1643 N N . ARG C 1 42 ? 3.522 4.187 -37.757 1.00 36.76 42 ARG C N 1
ATOM 1644 C CA . ARG C 1 42 ? 4.845 4.771 -37.939 1.00 49.38 42 ARG C CA 1
ATOM 1645 C C . ARG C 1 42 ? 4.941 6.142 -37.279 1.00 48.19 42 ARG C C 1
ATOM 1646 O O . ARG C 1 42 ? 5.946 6.452 -36.628 1.00 48.42 42 ARG C O 1
ATOM 1654 N N . GLU C 1 43 ? 3.905 6.971 -37.427 1.00 45.25 43 GLU C N 1
ATOM 1655 C CA . GLU C 1 43 ? 3.982 8.347 -36.954 1.00 47.29 43 GLU C CA 1
ATOM 1656 C C . GLU C 1 43 ? 3.800 8.455 -35.447 1.00 50.29 43 GLU C C 1
ATOM 1657 O O . GLU C 1 43 ? 4.410 9.325 -34.815 1.00 49.25 43 GLU C O 1
ATOM 1663 N N . THR C 1 44 ? 2.978 7.589 -34.854 1.00 52.22 44 THR C N 1
ATOM 1664 C CA . THR C 1 44 ? 2.646 7.709 -33.441 1.00 41.89 44 THR C CA 1
ATOM 1665 C C . THR C 1 44 ? 3.346 6.691 -32.553 1.00 38.54 44 THR C C 1
ATOM 1666 O O . THR C 1 44 ? 3.438 6.917 -31.342 1.00 38.93 44 THR C O 1
ATOM 1670 N N . LYS C 1 45 ? 3.828 5.582 -33.118 1.00 43.43 45 LYS C N 1
ATOM 1671 C CA . LYS C 1 45 ? 4.515 4.537 -32.359 1.00 36.77 45 LYS C CA 1
ATOM 1672 C C . LYS C 1 45 ? 3.637 3.974 -31.240 1.00 34.23 45 LYS C C 1
ATOM 1673 O O . LYS C 1 45 ? 4.139 3.522 -30.208 1.00 40.64 45 LYS C O 1
ATOM 1675 N N . VAL C 1 46 ? 2.315 3.996 -31.434 1.00 28.73 46 VAL C N 1
ATOM 1676 C CA . VAL C 1 46 ? 1.409 3.492 -30.405 1.00 33.34 46 VAL C CA 1
ATOM 1677 C C . VAL C 1 46 ? 1.575 1.985 -30.238 1.00 37.10 46 VAL C C 1
ATOM 1678 O O . VAL C 1 46 ? 1.432 1.451 -29.132 1.00 33.52 46 VAL C O 1
ATOM 1682 N N . GLY C 1 47 ? 1.881 1.278 -31.330 1.00 37.65 47 GLY C N 1
ATOM 1683 C CA . GLY C 1 47 ? 2.147 -0.148 -31.229 1.00 28.17 47 GLY C CA 1
ATOM 1684 C C . GLY C 1 47 ? 3.248 -0.467 -30.239 1.00 32.90 47 GLY C C 1
ATOM 1685 O O . GLY C 1 47 ? 3.123 -1.389 -29.430 1.00 34.65 47 GLY C O 1
ATOM 1686 N N . VAL C 1 48 ? 4.349 0.283 -30.300 1.00 33.24 48 VAL C N 1
ATOM 1687 C CA . VAL C 1 48 ? 5.449 0.076 -29.365 1.00 41.10 48 VAL C CA 1
ATOM 1688 C C . VAL C 1 48 ? 5.014 0.399 -27.939 1.00 44.21 48 VAL C C 1
ATOM 1689 O O . VAL C 1 48 ? 5.303 -0.354 -27.001 1.00 41.81 48 VAL C O 1
ATOM 1693 N N . GLU C 1 49 ? 4.300 1.512 -27.756 1.00 37.05 49 GLU C N 1
ATOM 1694 C CA . GLU C 1 49 ? 3.916 1.935 -26.412 1.00 41.61 49 GLU C CA 1
ATOM 1695 C C . GLU C 1 49 ? 2.929 0.963 -25.775 1.00 40.25 49 GLU C C 1
ATOM 1696 O O . GLU C 1 49 ? 3.078 0.602 -24.602 1.00 44.28 49 GLU C O 1
ATOM 1702 N N . VAL C 1 50 ? 1.906 0.539 -26.521 1.00 37.57 50 VAL C N 1
ATOM 1703 C CA . VAL C 1 50 ? 0.940 -0.409 -25.971 1.00 37.94 50 VAL C CA 1
ATOM 1704 C C . VAL C 1 50 ? 1.623 -1.734 -25.652 1.00 41.05 50 VAL C C 1
ATOM 1705 O O . VAL C 1 50 ? 1.322 -2.381 -24.640 1.00 37.72 50 VAL C O 1
ATOM 1709 N N . ASN C 1 51 ? 2.570 -2.145 -26.501 1.00 40.48 51 ASN C N 1
ATOM 1710 C CA . ASN C 1 51 ? 3.257 -3.420 -26.315 1.00 37.24 51 ASN C CA 1
ATOM 1711 C C . ASN C 1 51 ? 4.053 -3.462 -25.015 1.00 36.88 51 ASN C C 1
ATOM 1712 O O . ASN C 1 51 ? 4.272 -4.545 -24.460 1.00 40.77 51 ASN C O 1
ATOM 1717 N N . LYS C 1 52 ? 4.492 -2.303 -24.514 1.00 40.80 52 LYS C N 1
ATOM 1718 C CA . LYS C 1 52 ? 5.248 -2.265 -23.265 1.00 44.69 52 LYS C CA 1
ATOM 1719 C C . LYS C 1 52 ? 4.443 -2.761 -22.070 1.00 45.45 52 LYS C C 1
ATOM 1720 O O . LYS C 1 52 ? 5.031 -3.082 -21.032 1.00 50.68 52 LYS C O 1
ATOM 1726 N N . PHE C 1 53 ? 3.119 -2.824 -22.185 1.00 45.82 53 PHE C N 1
ATOM 1727 C CA . PHE C 1 53 ? 2.263 -3.295 -21.105 1.00 37.04 53 PHE C CA 1
ATOM 1728 C C . PHE C 1 53 ? 1.950 -4.784 -21.210 1.00 39.43 53 PHE C C 1
ATOM 1729 O O . PHE C 1 53 ? 1.074 -5.272 -20.487 1.00 44.87 53 PHE C O 1
ATOM 1737 N N . LYS C 1 54 ? 2.631 -5.510 -22.102 1.00 38.95 54 LYS C N 1
ATOM 1738 C CA . LYS C 1 54 ? 2.373 -6.940 -22.244 1.00 42.20 54 LYS C CA 1
ATOM 1739 C C . LYS C 1 54 ? 2.800 -7.732 -21.014 1.00 45.71 54 LYS C C 1
ATOM 1740 O O . LYS C 1 54 ? 2.203 -8.772 -20.715 1.00 47.68 54 LYS C O 1
ATOM 1742 N N . LYS C 1 55 ? 3.816 -7.262 -20.290 1.00 45.58 55 LYS C N 1
ATOM 1743 C CA . LYS C 1 55 ? 4.313 -7.934 -19.097 1.00 47.83 55 LYS C CA 1
ATOM 1744 C C . LYS C 1 55 ? 3.594 -7.491 -17.829 1.00 49.93 55 LYS C C 1
ATOM 1745 O O . LYS C 1 55 ? 4.089 -7.748 -16.725 1.00 53.86 55 LYS C O 1
ATOM 1747 N N . SER C 1 56 ? 2.442 -6.837 -17.962 1.00 43.79 56 SER C N 1
ATOM 1748 C CA . SER C 1 56 ? 1.790 -6.246 -16.803 1.00 42.43 56 SER C CA 1
ATOM 1749 C C . SER C 1 56 ? 1.328 -7.328 -15.837 1.00 44.40 56 SER C C 1
ATOM 1750 O O . SER C 1 56 ? 0.840 -8.385 -16.245 1.00 45.68 56 SER C O 1
ATOM 1753 N N . THR C 1 57 ? 1.480 -7.051 -14.541 1.00 43.08 57 THR C N 1
ATOM 1754 C CA . THR C 1 57 ? 1.002 -7.970 -13.517 1.00 40.11 57 THR C CA 1
ATOM 1755 C C . THR C 1 57 ? -0.518 -7.989 -13.429 1.00 36.11 57 THR C C 1
ATOM 1756 O O . THR C 1 57 ? -1.082 -8.942 -12.881 1.00 38.93 57 THR C O 1
ATOM 1760 N N . ASN C 1 58 ? -1.187 -6.961 -13.946 1.00 34.98 58 ASN C N 1
ATOM 1761 C CA . ASN C 1 58 ? -2.644 -6.928 -13.991 1.00 35.17 58 ASN C CA 1
ATOM 1762 C C . ASN C 1 58 ? -3.132 -7.854 -15.097 1.00 45.42 58 ASN C C 1
ATOM 1763 O O . ASN C 1 58 ? -2.734 -7.709 -16.258 1.00 47.44 58 ASN C O 1
ATOM 1768 N N . VAL C 1 59 ? -3.982 -8.814 -14.731 1.00 50.39 59 VAL C N 1
ATOM 1769 C CA . VAL C 1 59 ? -4.409 -9.847 -15.671 1.00 47.90 59 VAL C CA 1
ATOM 1770 C C . VAL C 1 59 ? -5.189 -9.240 -16.832 1.00 44.33 59 VAL C C 1
ATOM 1771 O O . VAL C 1 59 ? -4.989 -9.614 -17.994 1.00 46.52 59 VAL C O 1
ATOM 1775 N N . GLU C 1 60 ? -6.074 -8.282 -16.542 1.00 44.42 60 GLU C N 1
ATOM 1776 C CA . GLU C 1 60 ? -6.914 -7.715 -17.594 1.00 46.66 60 GLU C CA 1
ATOM 1777 C C . GLU C 1 60 ? -6.098 -6.905 -18.598 1.00 47.91 60 GLU C C 1
ATOM 1778 O O . GLU C 1 60 ? -6.356 -6.970 -19.806 1.00 46.47 60 GLU C O 1
ATOM 1784 N N . ILE C 1 61 ? -5.114 -6.137 -18.125 1.00 47.89 61 ILE C N 1
ATOM 1785 C CA . ILE C 1 61 ? -4.260 -5.380 -19.038 1.00 42.73 61 ILE C CA 1
ATOM 1786 C C . ILE C 1 61 ? -3.449 -6.328 -19.912 1.00 43.63 61 ILE C C 1
ATOM 1787 O O . ILE C 1 61 ? -3.341 -6.137 -21.129 1.00 41.01 61 ILE C O 1
ATOM 1792 N N . SER C 1 62 ? -2.882 -7.374 -19.306 1.00 40.19 62 SER C N 1
ATOM 1793 C CA . SER C 1 62 ? -1.983 -8.260 -20.038 1.00 43.15 62 SER C CA 1
ATOM 1794 C C . SER C 1 62 ? -2.715 -9.036 -21.128 1.00 42.98 62 SER C C 1
ATOM 1795 O O . SER C 1 62 ? -2.160 -9.271 -22.207 1.00 41.96 62 SER C O 1
ATOM 1798 N N . LYS C 1 63 ? -3.961 -9.440 -20.869 1.00 40.86 63 LYS C N 1
ATOM 1799 C CA . LYS C 1 63 ? -4.722 -10.145 -21.896 1.00 42.86 63 LYS C CA 1
ATOM 1800 C C . LYS C 1 63 ? -5.204 -9.192 -22.982 1.00 47.94 63 LYS C C 1
ATOM 1801 O O . LYS C 1 63 ? -5.195 -9.539 -24.169 1.00 52.75 63 LYS C O 1
ATOM 1803 N N . LEU C 1 64 ? -5.624 -7.986 -22.596 1.00 43.95 64 LEU C N 1
ATOM 1804 C CA . LEU C 1 64 ? -6.101 -7.019 -23.579 1.00 42.31 64 LEU C CA 1
ATOM 1805 C C . LEU C 1 64 ? -4.973 -6.556 -24.494 1.00 46.75 64 LEU C C 1
ATOM 1806 O O . LEU C 1 64 ? -5.177 -6.383 -25.701 1.00 48.23 64 LEU C O 1
ATOM 1811 N N . VAL C 1 65 ? -3.778 -6.345 -23.937 1.00 46.23 65 VAL C N 1
ATOM 1812 C CA . VAL C 1 65 ? -2.645 -5.911 -24.750 1.00 44.14 65 VAL C CA 1
ATOM 1813 C C . VAL C 1 65 ? -2.290 -6.978 -25.776 1.00 43.81 65 VAL C C 1
ATOM 1814 O O . VAL C 1 65 ? -2.021 -6.673 -26.946 1.00 36.63 65 VAL C O 1
ATOM 1818 N N . LYS C 1 66 ? -2.297 -8.248 -25.360 1.00 41.80 66 LYS C N 1
ATOM 1819 C CA . LYS C 1 66 ? -1.967 -9.328 -26.283 1.00 39.26 66 LYS C CA 1
ATOM 1820 C C . LYS C 1 66 ? -2.987 -9.411 -27.411 1.00 40.21 66 LYS C C 1
ATOM 1821 O O . LYS C 1 66 ? -2.632 -9.696 -28.560 1.00 42.71 66 LYS C O 1
ATOM 1823 N N . LYS C 1 67 ? -4.261 -9.165 -27.101 1.00 38.93 67 LYS C N 1
ATOM 1824 C CA . LYS C 1 67 ? -5.289 -9.175 -28.134 1.00 39.98 67 LYS C CA 1
ATOM 1825 C C . LYS C 1 67 ? -5.181 -7.954 -29.043 1.00 40.44 67 LYS C C 1
ATOM 1826 O O . LYS C 1 67 ? -5.371 -8.063 -30.261 1.00 43.45 67 LYS C O 1
ATOM 1832 N N . MET C 1 68 ? -4.865 -6.785 -28.478 1.00 41.25 68 MET C N 1
ATOM 1833 C CA . MET C 1 68 ? -4.750 -5.578 -29.293 1.00 42.13 68 MET C CA 1
ATOM 1834 C C . MET C 1 68 ? -3.554 -5.660 -30.232 1.00 38.27 68 MET C C 1
ATOM 1835 O O . MET C 1 68 ? -3.665 -5.351 -31.425 1.00 31.50 68 MET C O 1
ATOM 1840 N N . ILE C 1 69 ? -2.397 -6.068 -29.707 1.00 37.92 69 ILE C N 1
ATOM 1841 C CA . ILE C 1 69 ? -1.191 -6.132 -30.525 1.00 36.46 69 ILE C CA 1
ATOM 1842 C C . ILE C 1 69 ? -1.353 -7.173 -31.624 1.00 39.07 69 ILE C C 1
ATOM 1843 O O . ILE C 1 69 ? -0.934 -6.962 -32.769 1.00 43.15 69 ILE C O 1
ATOM 1848 N N . SER C 1 70 ? -1.965 -8.313 -31.294 1.00 39.79 70 SER C N 1
ATOM 1849 C CA . SER C 1 70 ? -2.196 -9.356 -32.290 1.00 37.72 70 SER C CA 1
ATOM 1850 C C . SER C 1 70 ? -3.093 -8.866 -33.421 1.00 37.81 70 SER C C 1
ATOM 1851 O O . SER C 1 70 ? -2.840 -9.164 -34.594 1.00 39.53 70 SER C O 1
ATOM 1854 N N . SER C 1 71 ? -4.134 -8.094 -33.094 1.00 35.47 71 SER C N 1
ATOM 1855 C CA . SER C 1 71 ? -5.093 -7.694 -34.118 1.00 38.33 71 SER C CA 1
ATOM 1856 C C . SER C 1 71 ? -4.600 -6.494 -34.917 1.00 42.99 71 SER C C 1
ATOM 1857 O O . SER C 1 71 ? -4.988 -6.323 -36.079 1.00 44.90 71 SER C O 1
ATOM 1860 N N . TRP C 1 72 ? -3.736 -5.664 -34.325 1.00 37.40 72 TRP C N 1
ATOM 1861 C CA . TRP C 1 72 ? -3.082 -4.611 -35.095 1.00 32.88 72 TRP C CA 1
ATOM 1862 C C . TRP C 1 72 ? -2.059 -5.191 -36.064 1.00 31.43 72 TRP C C 1
ATOM 1863 O O . TRP C 1 72 ? -1.935 -4.720 -37.200 1.00 31.21 72 TRP C O 1
ATOM 1874 N N . LYS C 1 73 ? -1.340 -6.220 -35.662 1.00 32.48 73 LYS C N 1
ATOM 1875 C CA . LYS C 1 73 ? -0.368 -6.842 -36.582 1.00 36.77 73 LYS C CA 1
ATOM 1876 C C . LYS C 1 73 ? -1.107 -7.491 -37.748 1.00 36.27 73 LYS C C 1
ATOM 1877 O O . LYS C 1 73 ? -0.667 -7.312 -38.837 1.00 41.41 73 LYS C O 1
ATOM 1883 N N . ALA C 1 74 ? -2.183 -8.213 -37.483 1.00 31.29 74 ALA C N 1
ATOM 1884 C CA . ALA C 1 74 ? -2.939 -8.907 -38.539 1.00 33.11 74 ALA C CA 1
ATOM 1885 C C . ALA C 1 74 ? -3.538 -7.904 -39.521 1.00 32.76 74 ALA C C 1
ATOM 1886 O O . ALA C 1 74 ? -3.446 -8.126 -40.694 1.00 32.20 74 ALA C O 1
ATOM 1888 N N . GLN C 1 75 ? -4.064 -6.815 -38.999 1.00 33.86 75 GLN C N 1
ATOM 1889 C CA . GLN C 1 75 ? -4.691 -5.748 -39.793 1.00 33.46 75 GLN C CA 1
ATOM 1890 C C . GLN C 1 75 ? -3.640 -5.086 -40.670 1.00 32.47 75 GLN C C 1
ATOM 1891 O O . GLN C 1 75 ? -3.968 -4.749 -41.755 1.00 39.06 75 GLN C O 1
ATOM 1897 N N . LEU C 1 76 ? -2.439 -4.894 -40.158 1.00 33.13 76 LEU C N 1
ATOM 1898 C CA . LEU C 1 76 ? -1.334 -4.249 -40.894 1.00 31.72 76 LEU C CA 1
ATOM 1899 C C . LEU C 1 76 ? -0.829 -5.173 -42.001 1.00 37.74 76 LEU C C 1
ATOM 1900 O O . LEU C 1 76 ? -0.486 -4.687 -43.008 1.00 32.11 76 LEU C O 1
ATOM 1905 N N . ASN C 1 77 ? -0.819 -6.470 -41.761 1.00 39.80 77 ASN C N 1
ATOM 1906 C CA . ASN C 1 77 ? -0.478 -7.486 -42.770 1.00 33.85 77 ASN C CA 1
ATOM 1907 C C . ASN C 1 77 ? -1.509 -7.427 -43.894 1.00 32.80 77 ASN C C 1
ATOM 1908 O O . ASN C 1 77 ? -1.120 -7.442 -45.021 1.00 33.15 77 ASN C O 1
ATOM 1913 N N . LEU C 1 78 ? -2.782 -7.320 -43.542 1.00 32.82 78 LEU C N 1
ATOM 1914 C CA . LEU C 1 78 ? -3.884 -7.245 -44.519 1.00 37.64 78 LEU C CA 1
ATOM 1915 C C . LEU C 1 78 ? -3.775 -5.953 -45.309 1.00 36.02 78 LEU C C 1
ATOM 1916 O O . LEU C 1 78 ? -4.020 -5.986 -46.479 1.00 34.93 78 LEU C O 1
ATOM 1921 N N . GLU C 1 79 ? -3.410 -4.869 -44.656 1.00 33.56 79 GLU C N 1
ATOM 1922 C CA . GLU C 1 79 ? -3.278 -3.622 -45.405 1.00 35.10 79 GLU C CA 1
ATOM 1923 C C . GLU C 1 79 ? -2.175 -3.702 -46.451 1.00 37.52 79 GLU C C 1
ATOM 1924 O O . GLU C 1 79 ? -2.347 -3.228 -47.580 1.00 34.43 79 GLU C O 1
ATOM 1930 N N . ASN C 1 80 ? -1.037 -4.298 -46.099 1.00 33.87 80 ASN C N 1
ATOM 1931 C CA . ASN C 1 80 ? 0.081 -4.340 -47.032 1.00 36.51 80 ASN C CA 1
ATOM 1932 C C . ASN C 1 80 ? -0.143 -5.370 -48.134 1.00 35.98 80 ASN C C 1
ATOM 1933 O O . ASN C 1 80 ? 0.362 -5.198 -49.252 1.00 35.58 80 ASN C O 1
ATOM 1938 N N . LEU C 1 81 ? -0.873 -6.452 -47.840 1.00 36.10 81 LEU C N 1
ATOM 1939 C CA . LEU C 1 81 ? -1.107 -7.477 -48.853 1.00 41.03 81 LEU C CA 1
ATOM 1940 C C . LEU C 1 81 ? -2.117 -7.012 -49.895 1.00 37.58 81 LEU C C 1
ATOM 1941 O O . LEU C 1 81 ? -1.936 -7.257 -51.093 1.00 41.66 81 LEU C O 1
ATOM 1946 N N . TYR C 1 82 ? -3.186 -6.339 -49.466 1.00 42.62 82 TYR C N 1
ATOM 1947 C CA . TYR C 1 82 ? -4.338 -6.105 -50.324 1.00 37.95 82 TYR C CA 1
ATOM 1948 C C . TYR C 1 82 ? -4.618 -4.637 -50.611 1.00 35.84 82 TYR C C 1
ATOM 1949 O O . TYR C 1 82 ? -5.513 -4.347 -51.414 1.00 35.97 82 TYR C O 1
ATOM 1958 N N . PHE C 1 83 ? -3.904 -3.705 -49.976 1.00 35.38 83 PHE C N 1
ATOM 1959 C CA . PHE C 1 83 ? -4.186 -2.288 -50.158 1.00 38.98 83 PHE C CA 1
ATOM 1960 C C . PHE C 1 83 ? -2.945 -1.415 -50.300 1.00 54.13 83 PHE C C 1
ATOM 1961 O O . PHE C 1 83 ? -3.094 -0.198 -50.450 1.00 56.56 83 PHE C O 1
ATOM 1969 N N . GLN C 1 84 ? -1.740 -1.985 -50.250 1.00 58.04 84 GLN C N 1
ATOM 1970 C CA . GLN C 1 84 ? -0.481 -1.231 -50.282 1.00 58.36 84 GLN C CA 1
ATOM 1971 C C . GLN C 1 84 ? -0.384 -0.301 -49.078 1.00 53.46 84 GLN C C 1
ATOM 1972 O O . GLN C 1 84 ? 0.371 -0.562 -48.141 1.00 55.78 84 GLN C O 1
#

Solvent-accessible surface area: 13627 Å² total; per-residue (Å²): 54,93,33,45,27,0,83,14,0,22,47,9,0,95,91,13,116,88,5,40,1,3,0,0,28,10,0,70,4,0,44,87,78,9,93,11,45,63,113,27,29,144,90,6,40,0,18,98,30,0,60,134,25,66,96,34,143,5,59,65,2,14,135,20,0,105,114,0,12,68,46,11,116,54,72,50,84,95,53,77,116,146,167,110,59,98,16,62,70,0,14,18,26,20,29,14,0,84,76,8,127,108,38,61,74,9,0,19,102,18,0,92,44,0,46,85,98,9,94,10,47,21,114,25,28,146,28,5,113,0,16,90,21,0,49,136,25,124,90,37,148,40,121,97,2,27,61,16,0,54,118,2,19,73,51,12,134,58,76,53,92,107,31,84,137,155,155,145,58,84,32,41,42,0,85,7,3,20,59,7,2,95,83,12,113,74,3,19,17,2,0,6,50,11,0,78,10,0,45,87,92,7,98,8,41,71,125,27,33,161,86,5,42,0,18,93,37,0,74,132,29,48,97,32,98,4,107,83,2,34,64,19,0,59,113,1,19,71,45,11,132,51,72,46,92,93,47,66,127,152,162,170

Nearest PDB structures (foldseek):
  7faw-assembly1_A  TM=1.012E+00  e=1.256E-10  Saccharomyces cerevisiae S288C
  3sl9-assembly4_G  TM=7.276E-01  e=3.128E+00  Homo sapiens
  3sla-assembly3_C  TM=6.826E-01  e=4.834E+00  Homo sapiens
  7faw-assembly1_A  TM=1.005E+00  e=6.059E-11  Saccharomyces cerevisiae S288C
  8h6r-assembly1_A  TM=8.397E-01  e=4.264E-02  Arabidopsis thaliana

GO terms:
  GO:0005634 nucleus (C, IDA)
  GO:0000977 RNA polymerase II transcription regulatory region sequence-specific DNA binding (F, IDA)
  GO:0045899 positive regulation of RNA polymerase II transcription preinitiation complex assembly (P, IDA)
  GO:0031564 transcription antitermination (P, IDA)
  GO:0032968 positive regulation of transcription elongation by RNA polymerase II (P, IDA)
  GO:0006362 transcription elongation by RNA polymerase I (P, IDA)
  GO:0006367 transcription initiation at RNA polymerase II promoter (P, IDA)
  GO:0006368 transcription elongation by RNA polymerase II (P, IDA)
  GO:0006383 transcription by RNA polymerase III (P, IDA)
  GO:0001193 maintenance of transcriptional fidelity during transcription elongation by RNA polymerase II (P, IGI)
  GO:0031440 regulation of mRNA 3'-end processing (P, IGI)
  GO:0006367 transcription initiation at RNA polymerase II promoter (P, IGI)
  GO:0001193 maintenance of transcriptional fidelity during transcription elongation by RNA polymerase II (P, IMP)
  GO:0003713 transcription coactivator activity (F, IMP)
  GO:0042797 tRNA transcription by RNA polymerase III (P, IMP)
  GO:0045899 positive regulation of RNA polymerase II transcription preinitiation complex assembly (P, IMP)
  GO:0031440 regulation of mRNA 3'-end processing (P, IMP)
  GO:0006367 transcription initiation at RNA polymerase II promoter (P, IMP)
  GO:0006368 transcription elongation by RNA polymerase II (P, IMP)
  GO:0000993 RNA polymerase II complex binding (F, IPI)

Organism: Saccharomyces cerevisiae (strain ATCC 204508 / S288c) (NCBI:txid559292)

InterPro domains:
  IPR001222 Zinc finger, TFIIS-type [PF01096] (269-307)
  IPR001222 Zinc finger, TFIIS-type [PS00466] (271-306)
  IPR001222 Zinc finger, TFIIS-type [PS51133] (267-307)
  IPR001222 Zinc finger, TFIIS-type [SM00440] (269-308)
  IPR003617 Transcription elongation factor, TFIIS/CRSP70, N-terminal, sub-type [SM00509] (6-78)
  IPR003618 Transcription elongation factor S-II, central domain [PF07500] (146-256)
  IPR003618 Transcription elongation factor S-II, central domain [PS51321] (148-264)
  IPR003618 Transcription elongation factor S-II, central domain [SM00510] (146-247)
  IPR006289 Transcription elongation factor, TFIIS [TIGR01385] (3-309)
  IPR017923 Transcription factor IIS, N-terminal [PF08711] (25-76)
  IPR017923 Transcription factor IIS, N-terminal [PS51319] (5-79)
  IPR035100 Transcription elongation factor, IIS-type [PIRSF006704] (1-309)
  IPR035441 TFIIS/LEDGF domain superfamily [G3DSA:1.20.930.10] (1-77)
  IPR035441 TFIIS/LEDGF domain superfamily [SSF47676] (1-76)
  IPR036575 Transcription elongation factor S-II, central domain superfamily [G3DSA:1.10.472.30] (127-238)
  IPR036575 Transcription elongation factor S-II, central domain superfamily [SSF46942] (129-238)

Secondary structure (DSSP, 8-state):
--HHHHHHHHHHHHHTTT-HHHHHHHHHHHHHH----HHHHHHH-HHHHHHGGGG-S-HHHHHHHHHHHHHHHHHHHHHHHHT-/--HHHHHHHHHHHHHTTT-HHHHHHHHHHHHHH----HHHHHHH-HHHHHHTTTT-SSHHHHHHHHHHHHHHHHHHHHHHHHT-/--HHHHHHHHHHHHHTTT-HHHHHHHHHHHHHH----HHHHHHH-HHHHHHTTTT-SSHHHHHHHHHHHHHHHHHHHHHHHH--

Foldseek 3Di:
DDLVVLLVLLVVCVVCVVPVVSNVVSLVCCQPPPDADPCSCVVRVVLVSLLVCCPPPDPVSNVSSVVSNVVNVVNHVVCVPPPD/DDLVVLLVLLVQCVVCVVPVVSNLVSLVCCQPPPDAEPVSCVPRVSLVSLLVCLPPPDPSSVVSSVVSNVVNVVVHVVCVVPPD/DDLVVLLVLLVQCVVCVVPVVSNVVSLVCCQPPPDAEPVSCVRRVSLVSLLVCCPPPDPVSNVSSVVSNVVNVVSHVVCVVPPD

Radius of gyration: 21.54 Å; Cα contacts (8 Å, |Δi|>4): 253; chains: 3; bounding box: 24×61×71 Å